Protein AF-A0A101GYU7-F1 (afdb_monomer)

InterPro domains:
  IPR027417 P-loop containing nucleoside triphosphate hydrolase [G3DSA:3.40.50.300] (3-296)
  IPR046844 Lon-like, helical domain [PF20437] (84-117)

Mean predicted aligned error: 9.86 Å

Organism: NCBI:txid1236046

Radius of gyration: 41.71 Å; Cα contacts (8 Å, |Δi|>4): 206; chains: 1; bounding box: 104×38×128 Å

Nearest PDB structures (foldseek):
  8k8x-assembly1_B  TM=7.768E-01  e=1.958E-05  Meiothermus taiwanensis
  8k91-assembly1_C  TM=6.387E-01  e=1.195E-04  Meiothermus taiwanensis
  2jaa-assembly1_A  TM=2.792E-01  e=3.768E+00  Shigella flexneri
  6rw8-assembly1_A  TM=2.232E-01  e=3.76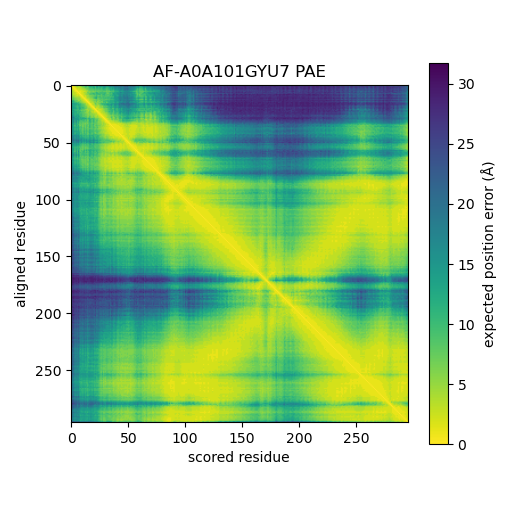8E+00  Xenorhabdus nematophila
  2v1y-assembly1_B  TM=2.342E-01  e=4.692E+00  Homo sapiens

Sequence (296 aa):
MRKVSWKDIDLKIALPRNVKSTECIGELEEFIGQERAIKALETGLHINAKGYNVFVSGTTNTGRRTFVSRYLKKKVEGTKTPGDWIYVYNFDDPRSPNSISLEAGTGKIFQKEMNEFVEIAINSIGESFQSEDYQQKVTSIQNEQSEKRSNMLKELVEKAKEKDYTVQINQTGVATIPLWNGKPLTQEVYEALPEDYQKQITKKGEEVRELVNSYLLKLSKMEKDYGEKYKELNRKVASFAVEGHIKEMKDRFSESKEVVDFIESMKEDLLDNLGIFFSHEIDSKAFFGKRYAVNL

Foldseek 3Di:
DDDQDVVNVPPPDDDDPQPPDCVSDDDDLDDPPCVVVLVLVVVQVPPPDPPRDDDDDDDPPPCRVVVVVSSVVVVCVVPADAWDKKWAADPVDRVDTDIFTGHHPVLVVLLVLLLVLLVQLLVLLLVLCVDPVLVVVLVVLVVVLVVVLVVLQVVLQVVLVVLQWGWDQDPVGIDIFGHDPNHGDDPVNLVVDDPVVVVSNVVSVVVSVVSVVVSVVVNVVSVVVSVVVNLVSSLVSSCVSNVVSLVVQCVVRVVGPVVNVVSVVLSVVCSVVSVQSVDPVHDSSVVSCVNSRMGD

Structure (mmCIF, N/CA/C/O backbone):
data_AF-A0A101GYU7-F1
#
_entry.id   AF-A0A101GYU7-F1
#
loop_
_atom_site.group_PDB
_atom_site.id
_atom_site.type_symbol
_atom_site.label_atom_id
_atom_site.label_alt_id
_atom_site.label_comp_id
_atom_site.label_asym_id
_atom_site.label_entity_id
_atom_site.label_seq_id
_atom_site.pdbx_PDB_ins_code
_atom_site.Cartn_x
_atom_site.Cartn_y
_atom_site.Cartn_z
_atom_site.occupancy
_atom_site.B_iso_or_equiv
_atom_site.auth_seq_id
_atom_site.auth_comp_id
_atom_site.auth_asym_id
_atom_site.auth_atom_id
_atom_site.pdbx_PDB_model_num
ATOM 1 N N . MET A 1 1 ? -74.471 23.501 52.050 1.00 66.12 1 MET A N 1
ATOM 2 C CA . MET A 1 1 ? -73.043 23.108 51.992 1.00 66.12 1 MET A CA 1
ATOM 3 C C . MET A 1 1 ? -72.674 22.392 53.282 1.00 66.12 1 MET A C 1
ATOM 5 O O . MET A 1 1 ? -72.955 22.926 54.349 1.00 66.12 1 MET A O 1
ATOM 9 N N . ARG A 1 2 ? -72.098 21.185 53.205 1.00 81.38 2 ARG A N 1
ATOM 10 C CA . ARG A 1 2 ? -71.604 20.452 54.383 1.00 81.38 2 ARG A CA 1
ATOM 11 C C . ARG A 1 2 ? -70.343 21.154 54.900 1.00 81.38 2 ARG A C 1
ATOM 13 O O . ARG A 1 2 ? -69.411 21.347 54.127 1.00 81.38 2 ARG A O 1
ATOM 20 N N . LYS A 1 3 ? -70.322 21.556 56.177 1.00 82.69 3 LYS A N 1
ATOM 21 C CA . LYS A 1 3 ? -69.099 22.054 56.827 1.00 82.69 3 LYS A CA 1
ATOM 22 C C . LYS A 1 3 ? -68.164 20.863 57.047 1.00 82.69 3 LYS A C 1
ATOM 24 O O . LYS A 1 3 ? -68.565 19.896 57.687 1.00 82.69 3 LYS A O 1
ATOM 29 N N . VAL A 1 4 ? -66.964 20.933 56.480 1.00 84.88 4 VAL A N 1
ATOM 30 C CA . VAL A 1 4 ? -65.902 19.931 56.635 1.00 84.88 4 VAL A CA 1
ATOM 31 C C . VAL A 1 4 ? -64.907 20.486 57.653 1.00 84.88 4 VAL A C 1
ATOM 33 O O . VAL A 1 4 ? -64.444 21.616 57.500 1.00 84.88 4 VAL A O 1
ATOM 36 N N . SER A 1 5 ? -64.640 19.745 58.727 1.00 87.38 5 SER A N 1
ATOM 37 C CA . SER A 1 5 ? -63.649 20.118 59.741 1.00 87.38 5 SER A CA 1
ATOM 38 C C . SER A 1 5 ? -62.251 19.663 59.319 1.00 87.38 5 SER A C 1
ATOM 40 O O . SER A 1 5 ? -62.111 18.746 58.516 1.00 87.38 5 SER A O 1
ATOM 42 N N . TRP A 1 6 ? -61.192 20.253 59.883 1.00 87.75 6 TRP A N 1
ATOM 43 C CA . TRP A 1 6 ? -59.813 19.828 59.589 1.00 87.75 6 TRP A CA 1
ATOM 44 C C . TRP A 1 6 ? -59.581 18.334 59.873 1.00 87.75 6 TRP A C 1
ATOM 46 O O . TRP A 1 6 ? -58.804 17.691 59.179 1.00 87.75 6 TRP A O 1
ATOM 56 N N . LYS A 1 7 ? -60.309 17.765 60.845 1.00 85.88 7 LYS A N 1
ATOM 57 C CA . LYS A 1 7 ? -60.260 16.337 61.187 1.00 85.88 7 LYS A CA 1
ATOM 58 C C . LYS A 1 7 ? -60.831 15.446 60.086 1.00 85.88 7 LYS A C 1
ATOM 60 O O . LYS A 1 7 ? -60.431 14.294 59.986 1.00 85.88 7 LYS A O 1
ATOM 65 N N . ASP A 1 8 ? -61.750 15.974 59.280 1.00 84.62 8 ASP A N 1
ATOM 66 C CA . ASP A 1 8 ? -62.358 15.263 58.153 1.00 84.62 8 ASP A CA 1
ATOM 67 C C . ASP A 1 8 ? -61.447 15.260 56.906 1.00 84.62 8 ASP A C 1
ATOM 69 O O . ASP A 1 8 ? -61.744 14.566 55.937 1.00 84.62 8 ASP A O 1
ATOM 73 N N . ILE A 1 9 ? -60.352 16.037 56.922 1.00 87.44 9 ILE A N 1
ATOM 74 C CA . ILE A 1 9 ? -59.354 16.152 55.837 1.00 87.44 9 ILE A CA 1
ATOM 75 C C . ILE A 1 9 ? -57.974 15.647 56.307 1.00 87.44 9 ILE A C 1
ATOM 77 O O . ILE A 1 9 ? -57.029 15.561 55.525 1.00 87.44 9 ILE A O 1
ATOM 81 N N . ASP A 1 10 ? -57.841 15.287 57.585 1.00 85.62 10 ASP A N 1
ATOM 82 C CA . ASP A 1 10 ? -56.614 14.716 58.126 1.00 85.62 10 ASP A CA 1
ATOM 83 C C . ASP A 1 10 ? -56.416 13.295 57.579 1.00 85.62 10 ASP A C 1
ATOM 85 O O . ASP A 1 10 ? -57.098 12.347 57.976 1.00 85.62 10 ASP A O 1
ATOM 89 N N . LEU A 1 11 ? -55.462 13.157 56.656 1.00 82.44 11 LEU A N 1
ATOM 90 C CA . LEU A 1 11 ? -55.086 11.888 56.032 1.00 82.44 11 LEU A CA 1
ATOM 91 C C . LEU A 1 11 ? -54.394 10.922 57.011 1.00 82.44 11 LEU A C 1
ATOM 93 O O . LEU A 1 11 ? -54.173 9.769 56.646 1.00 82.44 11 LEU A O 1
ATOM 97 N N . LYS A 1 12 ? -54.046 11.369 58.233 1.00 80.44 12 LYS A N 1
ATOM 98 C CA . LYS A 1 12 ? -53.420 10.573 59.308 1.00 80.44 12 LYS A CA 1
ATOM 99 C C . LYS A 1 12 ? -52.296 9.654 58.821 1.00 80.44 12 LYS A C 1
ATOM 101 O O . LYS A 1 12 ? -52.242 8.473 59.169 1.00 80.44 12 LYS A O 1
ATOM 106 N N . ILE A 1 13 ? -51.379 10.191 58.022 1.00 79.75 13 ILE A N 1
ATOM 107 C CA . ILE A 1 13 ? -50.226 9.430 57.536 1.00 79.75 13 ILE A CA 1
ATOM 108 C C . ILE A 1 13 ? -49.192 9.366 58.665 1.00 79.75 13 ILE A C 1
ATOM 110 O O . ILE A 1 13 ? -48.413 10.295 58.870 1.00 79.75 13 ILE A O 1
ATOM 114 N N . ALA A 1 14 ? -49.215 8.279 59.436 1.00 79.00 14 ALA A N 1
ATOM 115 C CA . ALA A 1 14 ? -48.223 8.022 60.472 1.00 79.00 14 ALA A CA 1
ATOM 116 C C . ALA A 1 14 ? -46.935 7.463 59.853 1.00 79.00 14 ALA A C 1
ATOM 118 O O . ALA A 1 14 ? -46.974 6.500 59.085 1.00 79.00 14 ALA A O 1
ATOM 119 N N . LEU A 1 15 ? -45.786 8.037 60.219 1.00 72.38 15 LEU A N 1
ATOM 120 C CA . LEU A 1 15 ? -44.492 7.461 59.863 1.00 72.38 15 LEU A CA 1
ATOM 121 C C . LEU A 1 15 ? -44.283 6.126 60.605 1.00 72.38 15 LEU A C 1
ATOM 123 O O . LEU A 1 15 ? -44.683 6.001 61.770 1.00 72.38 15 LEU A O 1
ATOM 127 N N . PRO A 1 16 ? -43.644 5.128 59.970 1.00 79.31 16 PRO A N 1
ATOM 128 C CA . PRO A 1 16 ? -43.252 3.897 60.645 1.00 79.31 16 PRO A CA 1
ATOM 129 C C . PRO A 1 16 ? -42.399 4.194 61.889 1.00 79.31 16 PRO A C 1
ATOM 131 O O . PRO A 1 16 ? -41.509 5.041 61.853 1.00 79.31 16 PRO A O 1
ATOM 134 N N . ARG A 1 17 ? -42.646 3.481 63.000 1.00 73.38 17 ARG A N 1
ATOM 135 C CA . ARG A 1 17 ? -42.030 3.753 64.323 1.00 73.38 17 ARG A CA 1
ATOM 136 C C . ARG A 1 17 ? -40.492 3.695 64.339 1.00 73.38 17 ARG A C 1
ATOM 138 O O . ARG A 1 17 ? -39.869 4.187 65.274 1.00 73.38 17 ARG A O 1
ATOM 145 N N . ASN A 1 18 ? -39.892 3.067 63.337 1.00 78.38 18 ASN A N 1
ATOM 146 C CA . ASN A 1 18 ? -38.459 2.852 63.158 1.00 78.38 18 ASN A CA 1
ATOM 147 C C . ASN A 1 18 ? -37.760 3.933 62.311 1.00 78.38 18 ASN A C 1
ATOM 149 O O . ASN A 1 18 ? -36.538 3.897 62.201 1.00 78.38 18 ASN A O 1
ATOM 153 N N . VAL A 1 19 ? -38.489 4.895 61.739 1.00 78.12 19 VAL A N 1
ATOM 154 C CA . VAL A 1 19 ? -37.910 5.967 60.914 1.00 78.12 19 VAL A CA 1
ATOM 155 C C . VAL A 1 19 ? -37.819 7.247 61.742 1.00 78.12 19 VAL A C 1
ATOM 157 O O . VAL A 1 19 ? -38.820 7.925 61.965 1.00 78.12 19 VAL A O 1
ATOM 160 N N . LYS A 1 20 ? -36.612 7.563 62.229 1.00 79.69 20 LYS A N 1
ATOM 161 C CA . LYS A 1 20 ? -36.339 8.780 63.019 1.00 79.69 20 LYS A CA 1
ATOM 162 C C . LYS A 1 20 ? -35.850 9.952 62.161 1.00 79.69 20 LYS A C 1
ATOM 164 O O . LYS A 1 20 ? -36.150 11.097 62.483 1.00 79.69 20 LYS A O 1
ATOM 169 N N . SER A 1 21 ? -35.117 9.670 61.084 1.00 81.31 21 SER A N 1
ATOM 170 C CA . SER A 1 21 ? -34.633 10.647 60.098 1.00 81.31 21 SER A CA 1
ATOM 171 C C . SER A 1 21 ? -34.506 9.993 58.714 1.00 81.31 21 SER A C 1
ATOM 173 O O . SER A 1 21 ? -34.594 8.769 58.584 1.00 81.31 21 SER A O 1
ATOM 175 N N . THR A 1 22 ? -34.286 10.801 57.671 1.00 80.69 22 THR A N 1
ATOM 176 C CA . THR A 1 22 ? -34.026 10.317 56.301 1.00 80.69 22 THR A CA 1
ATOM 177 C C . THR A 1 22 ? -32.722 9.527 56.181 1.00 80.69 22 THR A C 1
ATOM 179 O O . THR A 1 22 ? -32.569 8.770 55.234 1.00 80.69 22 THR A O 1
ATOM 182 N N . GLU A 1 23 ? -31.812 9.643 57.151 1.00 82.62 23 GLU A N 1
ATOM 183 C CA . GLU A 1 23 ? -30.564 8.867 57.218 1.00 82.62 23 GLU A CA 1
ATOM 184 C C . GLU A 1 23 ? -30.820 7.382 57.514 1.00 82.62 23 GLU A C 1
ATOM 186 O O . GLU A 1 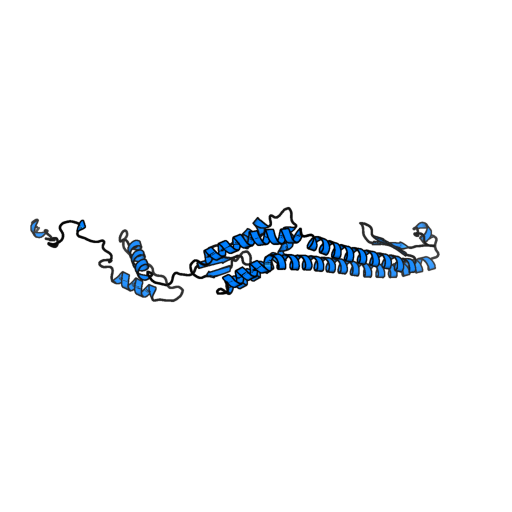23 ? -29.985 6.531 57.227 1.00 82.62 23 GLU A O 1
ATOM 191 N N . CYS A 1 24 ? -31.989 7.049 58.075 1.00 81.81 24 CYS A N 1
ATOM 192 C CA . CYS A 1 24 ? -32.399 5.668 58.329 1.00 81.81 24 CYS A CA 1
ATOM 193 C C . CYS A 1 24 ? -32.892 4.942 57.063 1.00 81.81 24 CYS A C 1
ATOM 195 O O . CYS A 1 24 ? -33.322 3.792 57.156 1.00 81.81 24 CYS A O 1
ATOM 197 N N . ILE A 1 25 ? -32.902 5.613 55.906 1.00 81.06 25 ILE A N 1
ATOM 198 C CA . ILE A 1 25 ? -33.479 5.115 54.657 1.00 81.06 25 ILE A CA 1
ATOM 199 C C . ILE A 1 25 ? -32.360 5.024 53.616 1.00 81.06 25 ILE A C 1
ATOM 201 O O . ILE A 1 25 ? -31.719 6.021 53.296 1.00 81.06 25 ILE A O 1
ATOM 205 N N . GLY A 1 26 ? -32.121 3.819 53.094 1.00 78.75 26 GLY A N 1
ATOM 206 C CA . GLY A 1 26 ? -31.188 3.608 51.987 1.00 78.75 26 GLY A CA 1
ATOM 207 C C . GLY A 1 26 ? -31.712 4.183 50.671 1.00 78.75 26 GLY A C 1
ATOM 208 O O . GLY A 1 26 ? -32.902 4.481 50.534 1.00 78.75 26 GLY A O 1
ATOM 209 N N . GLU A 1 27 ? -30.831 4.317 49.679 1.00 78.94 27 GLU A N 1
ATOM 210 C CA . GLU A 1 27 ? -31.265 4.695 48.337 1.00 78.94 27 GLU A CA 1
ATOM 211 C C . GLU A 1 27 ? -32.282 3.688 47.796 1.00 78.94 27 GLU A C 1
ATOM 213 O O . GLU A 1 27 ? -32.096 2.472 47.854 1.00 78.94 27 GLU A O 1
ATOM 218 N N . LEU A 1 28 ? -33.374 4.212 47.243 1.00 77.44 28 LEU A N 1
ATOM 219 C CA . LEU A 1 28 ? -34.365 3.384 46.585 1.00 77.44 28 LEU A CA 1
ATOM 220 C C . LEU A 1 28 ? -33.769 2.840 45.279 1.00 77.44 28 LEU A C 1
ATOM 222 O O . LEU A 1 28 ? -33.517 3.588 44.329 1.00 77.44 28 LEU A O 1
ATOM 226 N N . GLU A 1 29 ? -33.541 1.529 45.235 1.00 70.56 29 GLU A N 1
ATOM 227 C CA . GLU A 1 29 ? -33.029 0.864 44.035 1.00 70.56 29 GLU A CA 1
ATOM 228 C C . GLU A 1 29 ? -34.113 0.452 43.041 1.00 70.56 29 GLU A C 1
ATOM 230 O O . GLU A 1 29 ? -33.841 0.295 41.848 1.00 70.56 29 GLU A O 1
ATOM 235 N N . GLU A 1 30 ? -35.340 0.295 43.527 1.00 71.31 30 GLU A N 1
ATOM 236 C CA . GLU A 1 30 ? -36.461 -0.217 42.755 1.00 71.31 30 GLU A CA 1
ATOM 237 C C . GLU A 1 30 ? -37.418 0.888 42.323 1.00 71.31 30 GLU A C 1
ATOM 239 O O . GLU A 1 30 ? -37.647 1.884 43.009 1.00 71.31 30 GLU A O 1
ATOM 244 N N . PHE A 1 31 ? -38.027 0.695 41.160 1.00 76.94 31 PHE A N 1
ATOM 245 C CA . PHE A 1 31 ? -38.991 1.642 40.629 1.00 76.94 31 PHE A CA 1
ATOM 246 C C . PHE A 1 31 ? -40.397 1.283 41.084 1.00 76.94 31 PHE A C 1
ATOM 248 O O . PHE A 1 31 ? -41.001 0.323 40.607 1.00 76.94 31 PHE A O 1
ATOM 255 N N . ILE A 1 32 ? -40.929 2.091 41.997 1.00 80.06 32 ILE A N 1
ATOM 256 C CA . ILE A 1 32 ? -42.255 1.879 42.574 1.00 80.06 32 ILE A CA 1
ATOM 257 C C . ILE A 1 32 ? -43.334 2.147 41.514 1.00 80.06 32 ILE A C 1
ATOM 259 O O . ILE A 1 32 ? -43.339 3.190 40.858 1.00 80.06 32 ILE A O 1
ATOM 263 N N . GLY A 1 33 ? -44.270 1.206 41.358 1.00 82.38 33 GLY A N 1
ATOM 264 C CA . GLY A 1 33 ? -45.476 1.381 40.540 1.00 82.38 33 GLY A CA 1
ATOM 265 C C . GLY A 1 33 ? -45.271 1.307 39.022 1.00 82.38 33 GLY A C 1
ATOM 266 O O . GLY A 1 33 ? -46.170 1.689 38.277 1.00 82.38 33 GLY A O 1
ATOM 267 N N . GLN A 1 34 ? -44.117 0.823 38.544 1.00 85.94 34 GLN A N 1
ATOM 268 C CA . GLN A 1 34 ? -43.777 0.765 37.111 1.00 85.94 34 GLN A CA 1
ATOM 269 C C . GLN A 1 34 ? -43.772 -0.656 36.516 1.00 85.94 34 GLN A C 1
ATOM 271 O O . GLN A 1 34 ? -43.159 -0.898 35.477 1.00 85.94 34 GLN A O 1
ATOM 276 N N . GLU A 1 35 ? -44.490 -1.608 37.118 1.00 87.31 35 GLU A N 1
ATOM 277 C CA . GLU A 1 35 ? -44.500 -3.025 36.707 1.00 87.31 35 GLU A CA 1
ATOM 278 C C . GLU A 1 35 ? -44.826 -3.240 35.221 1.00 87.31 35 GLU A C 1
ATOM 280 O O . GLU A 1 35 ? -44.180 -4.039 34.542 1.00 87.31 35 GLU A O 1
ATOM 285 N N . ARG A 1 36 ? -45.808 -2.499 34.683 1.00 89.69 36 ARG A N 1
ATOM 286 C CA . ARG A 1 36 ? -46.173 -2.573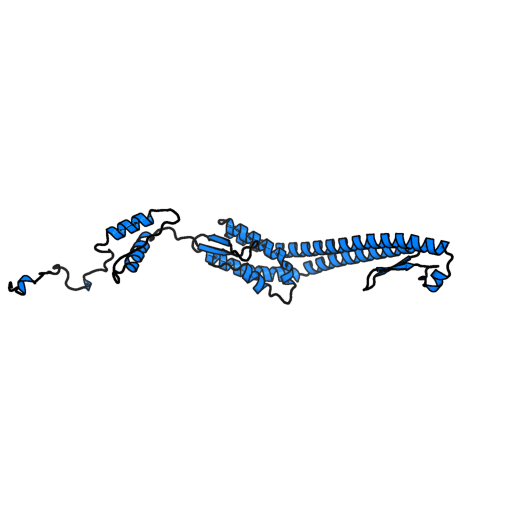 33.258 1.00 89.69 36 ARG A CA 1
ATOM 287 C C . ARG A 1 36 ? -45.013 -2.153 32.355 1.00 89.69 36 ARG A C 1
ATOM 289 O O . ARG A 1 36 ? -44.796 -2.778 31.320 1.00 89.69 36 ARG A O 1
ATOM 296 N N . ALA A 1 37 ? -44.290 -1.100 32.732 1.00 88.81 37 ALA A N 1
ATOM 297 C CA . ALA A 1 37 ? -43.155 -0.602 31.964 1.00 88.81 37 ALA A CA 1
ATOM 298 C C . ALA A 1 37 ? -41.975 -1.584 32.014 1.00 88.81 37 ALA A C 1
ATOM 300 O O . ALA A 1 37 ? -41.351 -1.824 30.983 1.00 88.81 37 ALA A O 1
ATOM 301 N N . ILE A 1 38 ? -41.723 -2.204 33.174 1.00 88.94 38 ILE A N 1
ATOM 302 C CA . ILE A 1 38 ? -40.697 -3.248 33.330 1.00 88.94 38 ILE A CA 1
ATOM 303 C C . ILE A 1 38 ? -41.011 -4.448 32.428 1.00 88.94 38 ILE A C 1
ATOM 305 O O . ILE A 1 38 ? -40.170 -4.831 31.621 1.00 88.94 38 ILE A O 1
ATOM 309 N N . LYS A 1 39 ? -42.239 -4.986 32.475 1.00 89.81 39 LYS A N 1
ATOM 310 C CA . LYS A 1 39 ? -42.647 -6.119 31.619 1.00 89.81 39 LYS A CA 1
ATOM 311 C C . LYS A 1 39 ? -42.530 -5.802 30.126 1.00 89.81 39 LYS A C 1
ATOM 313 O O . LYS A 1 39 ? -42.123 -6.657 29.340 1.00 89.81 39 LYS A O 1
ATOM 318 N N . ALA A 1 40 ? -42.880 -4.579 29.723 1.00 90.62 40 ALA A N 1
ATOM 319 C CA . ALA A 1 40 ? -42.743 -4.140 28.337 1.00 90.62 40 ALA A CA 1
ATOM 320 C C . ALA A 1 40 ? -41.270 -4.058 27.898 1.00 90.62 40 ALA A C 1
ATOM 322 O O . ALA A 1 40 ? -40.941 -4.516 26.805 1.00 90.62 40 ALA A O 1
ATOM 323 N N . LEU A 1 41 ? -40.385 -3.533 28.757 1.00 90.50 41 LEU A N 1
ATOM 324 C CA . LEU A 1 41 ? -38.938 -3.528 28.519 1.00 90.50 41 LEU A CA 1
ATOM 325 C C . LEU A 1 41 ? -38.383 -4.949 28.418 1.00 90.50 41 LEU A C 1
ATOM 327 O O . LEU A 1 41 ? -37.652 -5.240 27.480 1.00 90.50 41 LEU A O 1
ATOM 331 N N . GLU A 1 42 ? -38.759 -5.842 29.333 1.00 90.00 42 GLU A N 1
ATOM 332 C CA . GLU A 1 42 ? -38.339 -7.246 29.297 1.00 90.00 42 GLU A CA 1
ATOM 333 C C . GLU A 1 42 ? -38.757 -7.918 28.002 1.00 90.00 42 GLU A C 1
ATOM 335 O O . GLU A 1 42 ? -37.924 -8.526 27.338 1.00 90.00 42 GLU A O 1
ATOM 340 N N . THR A 1 43 ? -40.021 -7.768 27.613 1.00 90.19 43 THR A N 1
ATOM 341 C CA . THR A 1 43 ? -40.533 -8.340 26.364 1.00 90.19 43 THR A CA 1
ATOM 342 C C . THR A 1 43 ? -39.744 -7.807 25.172 1.00 90.19 43 THR A C 1
ATOM 344 O O . THR A 1 43 ? -39.294 -8.588 24.342 1.00 90.19 43 THR A O 1
ATOM 347 N N . GLY A 1 44 ? -39.517 -6.490 25.116 1.00 90.25 44 GLY A N 1
ATOM 348 C CA . GLY A 1 44 ? -38.745 -5.858 24.049 1.00 90.25 44 GLY A CA 1
ATOM 349 C C . GLY A 1 44 ? -37.299 -6.354 23.969 1.00 90.25 44 GLY A C 1
ATOM 350 O O . GLY A 1 44 ? -36.812 -6.614 22.876 1.00 90.25 44 GLY A O 1
ATOM 351 N N . LEU A 1 45 ? -36.634 -6.544 25.112 1.00 87.31 45 LEU A N 1
ATOM 352 C CA . LEU A 1 45 ? -35.249 -7.025 25.185 1.00 87.31 45 LEU A CA 1
ATOM 353 C C . LEU A 1 45 ? -35.096 -8.517 24.846 1.00 87.31 45 LEU A C 1
ATOM 355 O O . LEU A 1 45 ? -34.006 -8.932 24.465 1.00 87.31 45 LEU A O 1
ATOM 359 N N . HIS A 1 46 ? -36.154 -9.324 24.974 1.00 88.75 46 HIS A N 1
ATOM 360 C CA . HIS A 1 46 ? -36.131 -10.736 24.567 1.00 88.75 46 HIS A CA 1
ATOM 361 C C . HIS A 1 46 ? -36.314 -10.930 23.055 1.00 88.75 46 HIS A C 1
ATOM 363 O O . HIS A 1 46 ? -36.012 -12.007 22.538 1.00 88.75 46 HIS A O 1
ATOM 369 N N . ILE A 1 47 ? -36.806 -9.920 22.331 1.00 90.94 47 ILE A N 1
ATOM 370 C CA . ILE A 1 47 ? -36.990 -10.011 20.881 1.00 90.94 47 ILE A CA 1
ATOM 371 C C . ILE A 1 47 ? -35.629 -9.844 20.198 1.00 90.94 47 ILE A C 1
ATOM 373 O O . ILE A 1 47 ? -35.168 -8.733 19.949 1.00 90.94 47 ILE A O 1
ATOM 377 N N . ASN A 1 48 ? -34.991 -10.964 19.857 1.00 83.38 48 ASN A N 1
ATOM 378 C CA . ASN A 1 48 ? -33.740 -10.978 19.101 1.00 83.38 48 ASN A CA 1
ATOM 379 C C . ASN A 1 48 ? -34.008 -10.970 17.583 1.00 83.38 48 ASN A C 1
ATOM 381 O O . ASN A 1 48 ? -33.757 -11.955 16.888 1.00 83.38 48 ASN A O 1
ATOM 385 N N . ALA A 1 49 ? -34.587 -9.879 17.073 1.00 86.38 49 ALA A N 1
ATOM 386 C CA . ALA A 1 49 ? -34.891 -9.711 15.652 1.00 86.38 49 ALA A CA 1
ATOM 387 C C . ALA A 1 49 ? -34.577 -8.288 15.169 1.00 86.38 49 ALA A C 1
ATOM 389 O O . ALA A 1 49 ? -34.839 -7.299 15.856 1.00 86.38 49 ALA A O 1
ATOM 390 N N . LYS A 1 50 ? -34.024 -8.175 13.954 1.00 86.94 50 LYS A N 1
ATOM 391 C CA . LYS A 1 50 ? -33.730 -6.876 13.332 1.00 86.94 50 LYS A CA 1
ATOM 392 C C . LYS A 1 50 ? -35.021 -6.082 13.100 1.00 86.94 50 LYS A C 1
ATOM 394 O O . LYS A 1 50 ? -36.046 -6.649 12.736 1.00 86.94 50 LYS A O 1
ATOM 399 N N . GLY A 1 51 ? -34.947 -4.763 13.278 1.00 85.88 51 GLY A N 1
ATOM 400 C CA . GLY A 1 51 ? -36.066 -3.840 13.051 1.00 85.88 51 GLY A CA 1
ATOM 401 C C . GLY A 1 51 ? -36.983 -3.620 14.259 1.00 85.88 51 GLY A C 1
ATOM 402 O O . GLY A 1 51 ? -37.855 -2.754 14.202 1.00 85.88 51 GLY A O 1
ATOM 403 N N . TYR A 1 52 ? -36.767 -4.336 15.365 1.00 87.62 52 TYR A N 1
ATOM 404 C CA . TYR A 1 52 ? -37.510 -4.130 16.605 1.00 87.62 52 TYR A CA 1
ATOM 405 C C . TYR A 1 52 ? -36.823 -3.081 17.476 1.00 87.62 52 TYR A C 1
ATOM 407 O O . TYR A 1 52 ? -35.650 -3.202 17.815 1.00 87.62 52 TYR A O 1
ATOM 415 N N . ASN A 1 53 ? -37.575 -2.049 17.850 1.00 89.69 53 ASN A N 1
ATOM 416 C CA . ASN A 1 53 ? -37.117 -0.964 18.709 1.00 89.69 53 ASN A CA 1
ATOM 417 C C . ASN A 1 53 ? -38.129 -0.750 19.840 1.00 89.69 53 ASN A C 1
ATOM 419 O O . ASN A 1 53 ? -39.334 -0.908 19.635 1.00 89.69 53 ASN A O 1
ATOM 423 N N . VAL A 1 54 ? -37.658 -0.350 21.024 1.00 89.44 54 VAL A N 1
ATOM 424 C CA . VAL A 1 54 ? -38.529 -0.005 22.158 1.00 89.44 54 VAL A CA 1
ATOM 425 C C . VAL A 1 54 ? -38.670 1.512 22.253 1.00 89.44 54 VAL A C 1
ATOM 427 O O . VAL A 1 54 ? -37.680 2.230 22.363 1.00 89.44 54 VAL A O 1
ATOM 430 N N . PHE A 1 55 ? -39.910 2.002 22.260 1.00 91.62 55 PHE A N 1
ATOM 431 C CA . PHE A 1 55 ? -40.227 3.410 22.494 1.00 91.62 55 PHE A CA 1
ATOM 432 C C . PHE A 1 55 ? -40.867 3.596 23.873 1.00 91.62 55 PHE A C 1
ATOM 434 O O . PHE A 1 55 ? -41.815 2.894 24.225 1.00 91.62 55 PHE A O 1
ATOM 441 N N . VAL A 1 56 ? -40.367 4.560 24.653 1.00 90.75 56 VAL A N 1
ATOM 442 C CA . VAL A 1 56 ? -40.819 4.807 26.031 1.00 90.75 56 VAL A CA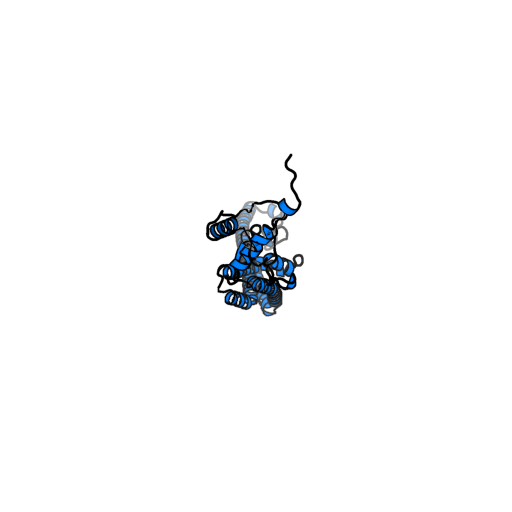 1
ATOM 443 C C . VAL A 1 56 ? -41.570 6.133 26.122 1.00 90.75 56 VAL A C 1
ATOM 445 O O . VAL A 1 56 ? -40.999 7.213 25.964 1.00 90.75 56 VAL A O 1
ATOM 448 N N . SER A 1 57 ? -42.862 6.058 26.435 1.00 91.12 57 SER A N 1
ATOM 449 C CA . SER A 1 57 ? -43.760 7.206 26.582 1.00 91.12 57 SER A CA 1
ATOM 450 C C . SER A 1 57 ? -44.210 7.401 28.035 1.00 91.12 57 SER A C 1
ATOM 452 O O . SER A 1 57 ? -44.047 6.527 28.881 1.00 91.12 57 SER A O 1
ATOM 454 N N . GLY A 1 58 ? -44.708 8.595 28.355 1.00 88.62 58 GLY A N 1
ATOM 455 C CA . GLY A 1 58 ? -45.162 8.963 29.697 1.00 88.62 58 GLY A CA 1
ATOM 456 C C . GLY A 1 58 ? -45.128 10.472 29.917 1.00 88.62 58 GLY A C 1
ATOM 457 O O . GLY A 1 58 ? -44.675 11.229 29.056 1.00 88.62 58 GLY A O 1
ATOM 458 N N . THR A 1 59 ? -45.612 10.916 31.072 1.00 89.50 59 THR A N 1
ATOM 459 C CA . THR A 1 59 ? -45.644 12.338 31.423 1.00 89.50 59 THR A CA 1
ATOM 460 C C . THR A 1 59 ? -44.234 12.905 31.605 1.00 89.50 59 THR A C 1
ATOM 462 O O . THR A 1 59 ? -43.264 12.193 31.892 1.00 89.50 59 THR A O 1
ATOM 465 N N . THR A 1 60 ? -44.093 14.210 31.389 1.00 89.19 60 THR A N 1
ATOM 466 C CA . THR A 1 60 ? -42.828 14.931 31.581 1.00 89.19 60 THR A CA 1
ATOM 467 C C . THR A 1 60 ? -42.371 14.838 33.044 1.00 89.19 60 THR A C 1
ATOM 469 O O . THR A 1 60 ? -43.197 14.731 33.944 1.00 89.19 60 THR A O 1
ATOM 472 N N . ASN A 1 61 ? -41.055 14.853 33.285 1.00 86.19 61 ASN A N 1
ATOM 473 C CA . ASN A 1 61 ? -40.435 14.810 34.623 1.00 86.19 61 ASN A CA 1
ATOM 474 C C . ASN A 1 61 ? -40.690 13.546 35.467 1.00 86.19 61 ASN A C 1
ATOM 476 O O . ASN A 1 61 ? -40.443 13.541 36.665 1.00 86.19 61 ASN A O 1
ATOM 480 N N . THR A 1 62 ? -41.084 12.434 34.847 1.00 85.31 62 THR A N 1
ATOM 481 C CA . THR A 1 62 ? -41.238 11.124 35.518 1.00 85.31 62 THR A CA 1
ATOM 482 C C . THR A 1 62 ? -39.952 10.302 35.619 1.00 85.31 62 THR A C 1
ATOM 484 O O . THR A 1 62 ? -39.983 9.152 36.044 1.00 85.31 62 THR A O 1
ATOM 487 N N . GLY A 1 63 ? -38.811 10.840 35.181 1.00 86.19 63 GLY A N 1
ATOM 488 C CA . GLY A 1 63 ? -37.537 10.116 35.238 1.00 86.19 63 GLY A CA 1
ATOM 489 C C . GLY A 1 63 ? -37.419 8.937 34.262 1.00 86.19 63 GLY A C 1
ATOM 490 O O . GLY A 1 63 ? -36.569 8.080 34.470 1.00 86.19 63 GLY A O 1
ATOM 491 N N . ARG A 1 64 ? -38.215 8.886 33.178 1.00 89.81 64 ARG A N 1
ATOM 492 C CA . ARG A 1 64 ? -38.211 7.797 32.168 1.00 89.81 64 ARG A CA 1
ATOM 493 C C . ARG A 1 64 ? -36.818 7.388 31.685 1.00 89.81 64 ARG A C 1
ATOM 495 O O . ARG A 1 64 ? -36.524 6.202 31.605 1.00 89.81 64 ARG A O 1
ATOM 502 N N . ARG A 1 65 ? -35.950 8.357 31.376 1.00 90.06 65 ARG A N 1
ATOM 503 C CA . ARG A 1 65 ? -34.568 8.077 30.951 1.00 90.06 65 ARG A CA 1
ATOM 504 C C . ARG A 1 65 ? -33.784 7.384 32.065 1.00 90.06 65 ARG A C 1
ATOM 506 O O . ARG A 1 65 ? -33.176 6.352 31.820 1.00 90.06 65 ARG A O 1
ATOM 513 N N . THR A 1 66 ? -33.847 7.916 33.284 1.00 89.25 66 THR A N 1
ATOM 514 C CA . THR A 1 66 ? -33.195 7.336 34.467 1.00 89.25 66 THR A CA 1
ATOM 515 C C . THR A 1 66 ? -33.701 5.923 34.751 1.00 89.25 66 THR A C 1
ATOM 517 O O . THR A 1 66 ? -32.895 5.038 35.025 1.00 89.25 66 THR A O 1
ATOM 520 N N . PHE A 1 67 ? -35.015 5.707 34.618 1.00 88.31 67 PHE A N 1
ATOM 521 C CA . PHE A 1 67 ? -35.666 4.403 34.730 1.00 88.31 67 PHE A CA 1
ATOM 522 C C . PHE A 1 67 ? -35.055 3.375 33.779 1.00 88.31 67 PHE A C 1
ATOM 524 O O . PHE A 1 67 ? -34.490 2.373 34.218 1.00 88.31 67 PHE A O 1
ATOM 531 N N . VAL A 1 68 ? -35.104 3.669 32.478 1.00 90.69 68 VAL A N 1
ATOM 532 C CA . VAL A 1 68 ? -34.598 2.771 31.436 1.00 90.69 68 VAL A CA 1
ATOM 533 C C . VAL A 1 68 ? -33.095 2.547 31.593 1.00 90.69 68 VAL A C 1
ATOM 535 O O . VAL A 1 68 ? -32.646 1.407 31.559 1.00 90.69 68 VAL A O 1
ATOM 538 N N . SER A 1 69 ? -32.305 3.602 31.819 1.00 90.75 69 SER A N 1
ATOM 539 C CA . SER A 1 69 ? -30.849 3.484 31.948 1.00 90.75 69 SER A CA 1
ATOM 540 C C . SER A 1 69 ? -30.419 2.650 33.159 1.00 90.75 69 SER A C 1
ATOM 542 O O . SER A 1 69 ? -29.533 1.812 33.007 1.00 90.75 69 SER A O 1
ATOM 544 N N . ARG A 1 70 ? -31.035 2.824 34.342 1.00 88.69 70 ARG A N 1
ATOM 545 C CA . ARG A 1 70 ? -30.730 1.978 35.517 1.00 88.69 70 ARG A CA 1
ATOM 546 C C . ARG A 1 70 ? -31.137 0.530 35.278 1.00 88.69 70 ARG A C 1
ATOM 548 O O . ARG A 1 70 ? -30.353 -0.363 35.586 1.00 88.69 70 ARG A O 1
ATOM 555 N N . TYR A 1 71 ? -32.327 0.306 34.714 1.00 88.44 71 TYR A N 1
ATOM 556 C CA . TYR A 1 71 ? -32.807 -1.041 34.417 1.00 88.44 71 TYR A CA 1
ATOM 557 C C . TYR A 1 71 ? -31.863 -1.770 33.450 1.00 88.44 71 TYR A C 1
ATOM 559 O O . TYR A 1 71 ? -31.408 -2.873 33.746 1.00 88.44 71 TYR A O 1
ATOM 567 N N . LEU A 1 72 ? -31.502 -1.126 32.333 1.00 90.31 72 LEU A N 1
ATOM 568 C CA . LEU A 1 72 ? -30.575 -1.692 31.352 1.00 90.31 72 LEU A CA 1
ATOM 569 C C . LEU A 1 72 ? -29.196 -1.949 31.958 1.00 90.31 72 LEU A C 1
ATOM 571 O O . LEU A 1 72 ? -28.663 -3.032 31.755 1.00 90.31 72 LEU A O 1
ATOM 575 N N . LYS A 1 73 ? -28.651 -1.012 32.747 1.00 90.19 73 LYS A N 1
ATOM 576 C CA . LYS A 1 73 ? -27.342 -1.173 33.400 1.00 90.19 73 LYS A CA 1
ATOM 577 C C . LYS A 1 73 ? -27.301 -2.413 34.296 1.00 90.19 73 LYS A C 1
ATOM 579 O O . LYS A 1 73 ? -26.375 -3.201 34.169 1.00 90.19 73 LYS A O 1
ATOM 584 N N . LYS A 1 74 ? -28.329 -2.617 35.128 1.00 87.88 74 LYS A N 1
ATOM 585 C CA . LYS A 1 74 ? -28.460 -3.809 35.983 1.00 87.88 74 LYS A CA 1
ATOM 586 C C . LYS A 1 74 ? -28.632 -5.093 35.164 1.00 87.88 74 LYS A C 1
ATOM 588 O O . LYS A 1 74 ? -28.168 -6.149 35.569 1.00 87.88 74 LYS A O 1
ATOM 593 N N . LYS A 1 75 ? -29.304 -5.017 34.009 1.00 87.19 75 LYS A N 1
ATOM 594 C CA . LYS A 1 75 ? -29.556 -6.180 33.143 1.00 87.19 75 LYS A CA 1
ATOM 595 C C . LYS A 1 75 ? -28.317 -6.639 32.371 1.00 87.19 75 LYS A C 1
ATOM 597 O O . LYS A 1 75 ? -28.184 -7.834 32.130 1.00 87.19 75 LYS A O 1
ATOM 602 N N . VAL A 1 76 ? -27.452 -5.709 31.963 1.00 89.38 76 VAL A N 1
ATOM 603 C CA . VAL A 1 76 ? -26.213 -6.019 31.224 1.00 89.38 76 VAL A CA 1
ATOM 604 C C . VAL A 1 76 ? -25.020 -6.279 32.144 1.00 89.38 76 VAL A C 1
ATOM 606 O O . VAL A 1 76 ? -23.968 -6.713 31.677 1.00 89.38 76 VAL A O 1
ATOM 609 N N . GLU A 1 77 ? -25.162 -6.030 33.444 1.00 89.44 77 GLU A N 1
ATOM 610 C CA . GLU A 1 77 ? -24.139 -6.338 34.438 1.00 89.44 77 GLU A CA 1
ATOM 611 C C . GLU A 1 77 ? -23.832 -7.846 34.424 1.00 89.44 77 GLU A C 1
ATOM 613 O O . GLU A 1 77 ? -24.726 -8.679 34.547 1.00 89.44 77 GLU A O 1
ATOM 618 N N . GLY A 1 78 ? -22.567 -8.205 34.189 1.00 85.50 78 GLY A N 1
ATOM 619 C CA . GLY A 1 78 ? -22.136 -9.601 34.044 1.00 85.50 78 GLY A CA 1
ATOM 620 C C . GLY A 1 78 ? -22.366 -10.233 32.663 1.00 85.50 78 GLY A C 1
ATOM 621 O O . GLY A 1 78 ? -22.051 -11.408 32.483 1.00 85.50 78 GLY A O 1
ATOM 622 N N . THR A 1 79 ? -22.881 -9.492 31.675 1.00 88.94 79 THR A N 1
ATOM 623 C CA . THR A 1 79 ? -22.945 -9.966 30.278 1.00 88.94 79 THR A CA 1
ATOM 624 C C . THR A 1 79 ? -21.604 -9.785 29.556 1.00 88.94 79 THR A C 1
ATOM 626 O O . THR A 1 79 ? -20.770 -8.982 29.978 1.00 88.94 79 THR A O 1
ATOM 629 N N . LYS A 1 80 ? -21.370 -10.545 28.470 1.00 90.19 80 LYS A N 1
ATOM 630 C CA . LYS A 1 80 ? -20.140 -10.428 27.665 1.00 90.19 80 LYS A CA 1
ATOM 631 C C . LYS A 1 80 ? -20.022 -9.001 27.124 1.00 90.19 80 LYS A C 1
ATOM 633 O O . LYS A 1 80 ? -20.953 -8.508 26.487 1.00 90.19 80 LYS A O 1
ATOM 638 N N . THR A 1 81 ? -18.871 -8.369 27.348 1.00 91.62 81 THR A N 1
ATOM 639 C CA . THR A 1 81 ? -18.558 -7.055 26.780 1.00 91.62 81 THR A CA 1
ATOM 640 C C . THR A 1 81 ? -18.716 -7.109 25.257 1.00 91.62 81 THR A C 1
ATOM 642 O O . THR A 1 81 ? -18.183 -8.036 24.637 1.00 91.62 81 THR A O 1
ATOM 645 N N . PRO A 1 82 ? -19.459 -6.168 24.646 1.00 91.31 82 PRO A N 1
ATOM 646 C CA . PRO A 1 82 ? -19.586 -6.121 23.198 1.00 91.31 82 PRO A CA 1
ATOM 647 C C . PRO A 1 82 ? -18.212 -5.939 22.553 1.00 91.31 82 PRO A C 1
ATOM 649 O O . PRO A 1 82 ? -17.333 -5.296 23.126 1.00 91.31 82 PRO A O 1
ATOM 652 N N . GLY A 1 83 ? -18.046 -6.535 21.376 1.00 94.00 83 GLY A N 1
ATOM 653 C CA . GLY A 1 83 ? -16.826 -6.399 20.592 1.00 94.00 83 GLY A CA 1
ATOM 654 C C . GLY A 1 83 ? -16.590 -4.967 20.116 1.00 94.00 83 GLY A C 1
ATOM 655 O O . GLY A 1 83 ? -17.520 -4.155 20.050 1.00 94.00 83 GLY A O 1
ATOM 656 N N . ASP A 1 84 ? -15.345 -4.693 19.753 1.00 95.94 84 ASP A N 1
ATOM 657 C CA . ASP A 1 84 ? -14.953 -3.448 19.111 1.00 95.94 84 ASP A CA 1
ATOM 658 C C . ASP A 1 84 ? -15.385 -3.480 17.635 1.00 95.94 84 ASP A C 1
ATOM 660 O O . ASP A 1 84 ? -15.380 -4.529 16.985 1.00 95.94 84 ASP A O 1
ATOM 664 N N . TRP A 1 85 ? -15.755 -2.325 17.091 1.00 96.75 85 TRP A N 1
ATOM 665 C CA . TRP A 1 85 ? -15.997 -2.151 15.661 1.00 96.75 85 TRP A CA 1
ATOM 666 C C . TRP A 1 85 ? -15.010 -1.129 15.140 1.00 96.75 85 TRP A C 1
ATOM 668 O O . TRP A 1 85 ? -14.979 -0.011 15.640 1.00 96.75 85 TRP A O 1
ATOM 678 N N . ILE A 1 86 ? -14.223 -1.516 14.144 1.00 97.12 86 ILE A N 1
ATOM 679 C CA . ILE A 1 86 ? -13.288 -0.609 13.488 1.00 97.12 86 ILE A CA 1
ATOM 680 C C . ILE A 1 86 ? -13.703 -0.368 12.046 1.00 97.12 86 ILE A C 1
ATOM 682 O O . ILE A 1 86 ? -14.223 -1.265 11.383 1.00 97.12 86 ILE A O 1
ATOM 686 N N . TYR A 1 87 ? -13.421 0.831 11.553 1.00 97.69 87 TYR A N 1
ATOM 687 C CA . TYR A 1 87 ? -13.425 1.143 10.136 1.00 97.69 87 TYR A CA 1
ATOM 688 C C . TYR A 1 87 ? -11.994 1.206 9.621 1.00 97.69 87 TYR A C 1
ATOM 690 O O . TYR A 1 87 ? -11.153 1.931 10.160 1.00 97.69 87 TYR A O 1
ATOM 698 N N . VAL A 1 88 ? -11.750 0.454 8.557 1.00 97.75 88 VAL A N 1
ATOM 699 C CA . VAL A 1 88 ? -10.481 0.399 7.841 1.00 97.75 88 VAL A CA 1
ATOM 700 C C . VAL A 1 88 ? -10.679 0.847 6.400 1.00 97.75 88 VAL A C 1
ATOM 702 O O . VAL A 1 88 ? -11.789 0.831 5.856 1.00 97.75 88 VAL A O 1
ATOM 705 N N . TYR A 1 89 ? -9.593 1.281 5.775 1.00 97.44 89 TYR A N 1
ATOM 706 C CA . TYR A 1 89 ? -9.626 1.696 4.384 1.00 97.44 89 TYR A CA 1
ATOM 707 C C . TYR A 1 89 ? -9.994 0.532 3.465 1.00 97.44 89 TYR A C 1
ATOM 709 O O . TYR A 1 89 ? -9.581 -0.610 3.668 1.00 97.44 89 TYR A O 1
ATOM 717 N N . ASN A 1 90 ? -10.782 0.842 2.445 1.00 96.75 90 ASN A N 1
ATOM 718 C CA . ASN A 1 90 ? -11.146 -0.102 1.407 1.00 96.75 90 ASN A CA 1
ATOM 719 C C . ASN A 1 90 ? -10.277 0.169 0.175 1.00 96.75 90 ASN A C 1
ATOM 721 O O . ASN A 1 90 ? -10.358 1.239 -0.430 1.00 96.75 90 ASN A O 1
ATOM 725 N N . PHE A 1 91 ? -9.418 -0.797 -0.151 1.00 95.38 91 PHE A N 1
ATOM 726 C CA . PHE A 1 91 ? -8.465 -0.697 -1.255 1.00 95.38 91 PHE A CA 1
ATOM 727 C C . PHE A 1 91 ? -9.141 -0.765 -2.633 1.00 95.38 91 PHE A C 1
ATOM 729 O O . PHE A 1 91 ? -8.629 -0.162 -3.574 1.00 95.38 91 PHE A O 1
ATOM 736 N N . ASP A 1 92 ? -10.310 -1.408 -2.732 1.00 94.00 92 ASP A N 1
ATOM 737 C CA . ASP A 1 92 ? -11.090 -1.521 -3.970 1.00 94.00 92 ASP A CA 1
ATOM 738 C C . ASP A 1 92 ? -11.983 -0.290 -4.204 1.00 94.00 92 ASP A C 1
ATOM 740 O O . ASP A 1 92 ? -12.066 0.230 -5.319 1.00 94.00 92 ASP A O 1
ATOM 744 N N . ASP A 1 93 ? -12.640 0.203 -3.147 1.00 95.25 93 ASP A N 1
ATOM 745 C CA . ASP A 1 93 ? -13.455 1.424 -3.175 1.00 95.25 93 ASP A CA 1
ATOM 746 C C . ASP A 1 93 ? -13.098 2.378 -2.020 1.00 95.25 93 ASP A C 1
ATOM 748 O O . ASP A 1 93 ? -13.721 2.340 -0.953 1.00 95.25 93 ASP A O 1
ATOM 752 N N . PRO A 1 94 ? -12.158 3.318 -2.241 1.00 92.56 94 PRO A N 1
ATOM 753 C CA . PRO A 1 94 ? -11.702 4.274 -1.231 1.00 92.56 94 PRO A CA 1
ATOM 754 C C . PRO A 1 94 ? -12.787 5.144 -0.588 1.00 92.56 94 PRO A C 1
ATOM 756 O O . PRO A 1 94 ? -12.528 5.776 0.438 1.00 92.56 94 PRO A O 1
ATOM 759 N N . ARG A 1 95 ? -13.975 5.255 -1.199 1.00 93.62 95 ARG A N 1
ATOM 760 C CA . ARG A 1 95 ? -15.090 6.052 -0.660 1.00 93.62 95 ARG A CA 1
ATOM 761 C C . ARG A 1 95 ? -15.988 5.265 0.294 1.00 93.62 95 ARG A C 1
ATOM 763 O O . ARG A 1 95 ? -16.824 5.878 0.957 1.00 93.62 95 ARG A O 1
ATOM 770 N N . SER A 1 96 ? -15.792 3.954 0.388 1.00 95.25 96 SER A N 1
ATOM 771 C CA . SER A 1 96 ? -16.650 3.031 1.127 1.00 95.25 96 SER A CA 1
ATOM 772 C C . SER A 1 96 ? -15.806 2.211 2.113 1.00 95.25 96 SER A C 1
ATOM 774 O O . SER A 1 96 ? -15.418 1.092 1.780 1.00 95.25 96 SER A O 1
ATOM 776 N N . PRO A 1 97 ? -15.476 2.745 3.309 1.00 95.81 97 PRO A N 1
ATOM 777 C CA . PRO A 1 97 ? -14.616 2.054 4.271 1.00 95.81 97 PRO A CA 1
ATOM 778 C C . PRO A 1 97 ? -15.228 0.726 4.730 1.00 95.81 97 PRO A C 1
ATOM 780 O O . PRO A 1 97 ? -16.442 0.619 4.914 1.00 95.81 97 PRO A O 1
ATOM 783 N N . ASN A 1 98 ? -14.373 -0.267 4.965 1.00 96.31 98 ASN A N 1
ATOM 784 C CA . ASN A 1 98 ? -14.789 -1.579 5.448 1.00 96.31 98 ASN A CA 1
ATOM 785 C C . ASN A 1 98 ? -14.919 -1.558 6.973 1.00 96.31 98 ASN A C 1
ATOM 787 O O . ASN A 1 98 ? -14.089 -0.963 7.659 1.00 96.31 98 ASN A O 1
ATOM 791 N N . SER A 1 99 ? -15.947 -2.217 7.506 1.00 96.88 99 SER A N 1
ATOM 792 C CA . SER A 1 99 ? -16.115 -2.416 8.948 1.00 96.88 99 SER A CA 1
ATOM 793 C C . SER A 1 99 ? -15.641 -3.808 9.350 1.00 96.88 99 SER A C 1
ATOM 795 O O . SER A 1 99 ? -16.082 -4.777 8.735 1.00 96.88 99 SER A O 1
ATOM 797 N N . ILE A 1 100 ? -14.834 -3.909 10.403 1.00 96.75 100 ILE A N 1
ATOM 798 C CA . ILE A 1 100 ? -14.367 -5.184 10.961 1.00 96.75 100 ILE A CA 1
ATOM 799 C C . ILE A 1 100 ? -14.804 -5.273 12.421 1.00 96.75 100 ILE A C 1
ATOM 801 O O . ILE A 1 100 ? -14.650 -4.312 13.183 1.00 96.75 100 ILE A O 1
ATOM 805 N N . SER A 1 101 ? -15.346 -6.428 12.812 1.00 95.50 101 SER A N 1
ATOM 806 C CA . SER A 1 101 ? -15.669 -6.713 14.211 1.00 95.50 101 SER A CA 1
ATOM 807 C C . SER A 1 101 ? -14.491 -7.390 14.908 1.00 95.50 101 SER A C 1
ATOM 809 O O . SER A 1 101 ? -13.885 -8.323 14.383 1.00 95.50 101 SER A O 1
ATOM 811 N N . LEU A 1 102 ? -14.177 -6.917 16.108 1.00 95.12 102 LEU A N 1
ATOM 812 C CA . LEU A 1 102 ? -13.066 -7.373 16.930 1.00 95.12 102 LEU A CA 1
ATOM 813 C C . LEU A 1 102 ? -13.534 -7.741 18.334 1.00 95.12 102 LEU A C 1
ATOM 815 O O . LEU A 1 102 ? -14.582 -7.298 18.804 1.00 95.12 102 LEU A O 1
ATOM 819 N N . GLU A 1 103 ? -12.730 -8.532 19.040 1.00 94.38 103 GLU A N 1
ATOM 820 C CA . GLU A 1 103 ? -12.945 -8.730 20.469 1.00 94.38 103 GLU A CA 1
ATOM 821 C C . GLU A 1 103 ? -12.799 -7.414 21.247 1.00 94.38 103 GLU A C 1
ATOM 823 O O . GLU A 1 103 ? -12.121 -6.477 20.817 1.00 94.38 103 GLU A O 1
ATOM 828 N N . ALA A 1 104 ? -13.466 -7.338 22.398 1.00 94.44 104 ALA A N 1
ATOM 829 C CA . ALA A 1 104 ? -13.505 -6.130 23.211 1.00 94.44 104 ALA A CA 1
ATOM 830 C C . ALA A 1 104 ? -12.090 -5.692 23.629 1.00 94.44 104 ALA A C 1
ATOM 832 O O . ALA A 1 104 ? -11.359 -6.450 24.265 1.00 94.44 104 ALA A O 1
ATOM 833 N N . GLY A 1 105 ? -11.723 -4.449 23.311 1.00 93.19 105 GLY A N 1
ATOM 834 C CA . GLY A 1 105 ? -10.411 -3.873 23.612 1.00 93.19 105 GLY A CA 1
ATOM 835 C C . GLY A 1 105 ? -9.320 -4.155 22.572 1.00 93.19 105 GLY A C 1
ATOM 836 O O . GLY A 1 105 ? -8.292 -3.470 22.583 1.00 93.19 105 GLY A O 1
ATOM 837 N N . THR A 1 106 ? -9.531 -5.098 21.650 1.00 95.56 106 THR A N 1
ATOM 838 C CA . THR A 1 106 ? -8.558 -5.444 20.604 1.00 95.56 106 THR A CA 1
ATOM 839 C C . THR A 1 106 ? -8.449 -4.354 19.539 1.00 95.56 106 THR A C 1
ATOM 841 O O . THR A 1 106 ? -7.382 -4.180 18.953 1.00 95.56 106 THR A O 1
ATOM 844 N N . GLY A 1 107 ? -9.492 -3.547 19.328 1.00 95.94 107 GLY A N 1
ATOM 845 C CA . GLY A 1 107 ? -9.484 -2.467 18.343 1.00 95.94 107 GLY A CA 1
ATOM 846 C C . GLY A 1 107 ? -8.463 -1.372 18.656 1.00 95.94 107 GLY A C 1
ATOM 847 O O . GLY A 1 107 ? -7.751 -0.920 17.760 1.00 95.94 107 GLY A O 1
ATOM 848 N N . LYS A 1 108 ? -8.297 -1.002 19.935 1.00 96.50 108 LYS A N 1
ATOM 849 C CA . LYS A 1 108 ? -7.242 -0.056 20.357 1.00 96.50 108 LYS A CA 1
ATOM 850 C C . LYS A 1 108 ? -5.842 -0.620 20.158 1.00 96.50 108 LYS A C 1
ATOM 852 O O . LYS A 1 108 ? -4.930 0.122 19.800 1.00 96.50 108 LYS A O 1
ATOM 857 N N . ILE A 1 109 ? -5.675 -1.917 20.419 1.00 96.62 109 ILE A N 1
ATOM 858 C CA . ILE A 1 109 ? -4.402 -2.609 20.217 1.00 96.62 109 ILE A CA 1
ATOM 859 C C . ILE A 1 109 ? -4.075 -2.582 18.724 1.00 96.62 109 ILE A C 1
ATOM 861 O O . ILE A 1 109 ? -3.022 -2.082 18.352 1.00 96.62 109 ILE A O 1
ATOM 865 N N . PHE A 1 110 ? -5.007 -3.007 17.871 1.00 97.44 110 PHE A N 1
ATOM 866 C CA . PHE A 1 110 ? -4.822 -3.019 16.422 1.00 97.44 110 PHE A CA 1
ATOM 867 C C . PHE A 1 110 ? -4.529 -1.627 15.847 1.00 97.44 110 PHE A C 1
ATOM 869 O O . PHE A 1 110 ? -3.582 -1.469 15.085 1.00 97.44 110 PHE A O 1
ATOM 876 N N . GLN A 1 111 ? -5.267 -0.594 16.268 1.00 97.38 111 GLN A N 1
ATOM 877 C CA . GLN A 1 111 ? -5.007 0.789 15.854 1.00 97.38 111 GLN A CA 1
ATOM 878 C C . GLN A 1 111 ? -3.573 1.233 16.172 1.00 97.38 111 GLN A C 1
ATOM 880 O O . GLN A 1 111 ? -2.929 1.884 15.349 1.00 97.38 111 GLN A O 1
ATOM 885 N N . LYS A 1 112 ? -3.067 0.894 17.362 1.00 97.00 112 LYS A N 1
ATOM 886 C CA . LYS A 1 112 ? -1.695 1.219 17.755 1.00 97.00 112 LYS A CA 1
ATOM 887 C C . LYS A 1 112 ? -0.675 0.492 16.874 1.00 97.00 112 LYS A C 1
ATOM 889 O O . LYS A 1 112 ? 0.219 1.148 16.348 1.00 97.00 112 LYS A O 1
ATOM 894 N N . GLU A 1 113 ? -0.845 -0.813 16.676 1.00 96.56 113 GLU A N 1
ATOM 895 C CA . GLU A 1 113 ? 0.048 -1.629 15.839 1.00 96.56 113 GLU A CA 1
ATOM 896 C C . GLU A 1 113 ? 0.095 -1.123 14.393 1.00 96.56 113 GLU A C 1
ATOM 898 O O . GLU A 1 113 ? 1.162 -1.052 13.798 1.00 96.56 113 GLU A O 1
ATOM 903 N N . MET A 1 114 ? -1.043 -0.699 13.837 1.00 97.50 114 MET A N 1
ATOM 904 C CA . MET A 1 114 ? -1.109 -0.136 12.484 1.00 97.50 114 MET A CA 1
ATOM 905 C C . MET A 1 114 ? -0.342 1.185 12.358 1.00 97.50 114 MET A C 1
ATOM 907 O O . MET A 1 114 ? 0.369 1.395 11.376 1.00 97.50 114 MET A O 1
ATOM 911 N N . ASN A 1 115 ? -0.439 2.064 13.360 1.00 96.19 115 ASN A N 1
ATOM 912 C CA . ASN A 1 115 ? 0.330 3.309 13.378 1.00 96.19 115 ASN A CA 1
ATOM 913 C C . ASN A 1 115 ? 1.838 3.039 13.484 1.00 96.19 115 ASN A C 1
ATOM 915 O O . ASN A 1 115 ? 2.624 3.677 12.789 1.00 96.19 115 ASN A O 1
ATOM 919 N N . GLU A 1 116 ? 2.242 2.087 14.327 1.00 96.56 116 GLU A N 1
ATOM 920 C CA . GLU A 1 116 ? 3.647 1.687 14.470 1.00 96.56 116 GLU A CA 1
ATOM 921 C C . GLU A 1 116 ? 4.175 1.021 13.191 1.00 96.56 116 GLU A C 1
ATOM 923 O O . GLU A 1 116 ? 5.274 1.345 12.737 1.00 96.56 116 GLU A O 1
ATOM 928 N N . PHE A 1 117 ? 3.370 0.171 12.549 1.00 97.25 117 PHE A N 1
ATOM 929 C CA . PHE A 1 117 ? 3.715 -0.472 11.285 1.00 97.25 117 PHE A CA 1
ATOM 930 C C . PHE A 1 117 ? 4.004 0.540 10.174 1.00 97.25 117 PHE A C 1
ATOM 932 O O . PHE A 1 117 ? 4.971 0.358 9.441 1.00 97.25 117 PHE A O 1
ATOM 939 N N . VAL A 1 118 ? 3.217 1.616 10.052 1.00 97.19 118 VAL A N 1
ATOM 940 C CA . VAL A 1 118 ? 3.459 2.661 9.039 1.00 97.19 118 VAL A CA 1
ATOM 941 C C . VAL A 1 118 ? 4.860 3.258 9.192 1.00 97.19 118 VAL A C 1
ATOM 943 O O . VAL A 1 118 ? 5.583 3.380 8.205 1.00 97.19 118 VAL A O 1
ATOM 946 N N . GLU A 1 119 ? 5.264 3.596 10.418 1.00 96.25 119 GLU A N 1
ATOM 947 C CA . GLU A 1 119 ? 6.599 4.147 10.690 1.00 96.25 119 GLU A CA 1
ATOM 948 C C . GLU A 1 119 ? 7.700 3.142 10.341 1.00 96.25 119 GLU A C 1
ATOM 950 O O . GLU A 1 119 ? 8.674 3.484 9.668 1.00 96.25 119 GLU A O 1
ATOM 955 N N . ILE A 1 120 ? 7.532 1.894 10.783 1.00 96.12 120 ILE A N 1
ATOM 956 C CA . ILE A 1 120 ? 8.484 0.810 10.537 1.00 96.12 120 ILE A CA 1
ATOM 957 C C . ILE A 1 120 ? 8.634 0.573 9.035 1.00 96.12 120 ILE A C 1
ATOM 959 O O . ILE A 1 120 ? 9.747 0.594 8.521 1.00 96.12 120 ILE A O 1
ATOM 963 N N . ALA A 1 121 ? 7.523 0.417 8.315 1.00 96.69 121 ALA A N 1
ATOM 964 C CA . ALA A 1 121 ? 7.524 0.162 6.882 1.00 96.69 121 ALA A CA 1
ATOM 965 C C . ALA A 1 121 ? 8.241 1.275 6.113 1.00 96.69 121 ALA A C 1
ATOM 967 O O . ALA A 1 121 ? 9.043 0.988 5.225 1.00 96.69 121 ALA A O 1
ATOM 968 N N . ILE A 1 122 ? 8.000 2.539 6.471 1.00 96.00 122 ILE A N 1
ATOM 969 C CA . ILE A 1 122 ? 8.629 3.670 5.788 1.00 96.00 122 ILE A CA 1
ATOM 970 C C . ILE A 1 122 ? 10.141 3.674 5.996 1.00 96.00 122 ILE A C 1
ATOM 972 O O . ILE A 1 122 ? 10.892 3.813 5.028 1.00 96.00 122 ILE A O 1
ATOM 976 N N . ASN A 1 123 ? 10.581 3.486 7.239 1.00 96.00 123 ASN A N 1
ATOM 977 C CA . ASN A 1 123 ? 12.000 3.478 7.573 1.00 96.00 123 ASN A CA 1
ATOM 978 C C . ASN A 1 123 ? 12.707 2.269 6.947 1.00 96.00 123 ASN A C 1
ATOM 980 O O . ASN A 1 123 ? 13.686 2.443 6.227 1.00 96.00 123 ASN A O 1
ATOM 984 N N . SER A 1 124 ? 12.174 1.058 7.127 1.00 96.50 124 SER A N 1
ATOM 985 C CA . SER A 1 124 ? 12.792 -0.174 6.627 1.00 96.50 124 SER A CA 1
ATOM 986 C C . SER A 1 124 ? 12.867 -0.222 5.099 1.00 96.50 124 SER A C 1
ATOM 988 O O . SER A 1 124 ? 13.886 -0.641 4.546 1.00 96.50 124 SER A O 1
ATOM 990 N N . ILE A 1 125 ? 11.823 0.228 4.391 1.00 97.00 125 ILE A N 1
ATOM 991 C CA . ILE A 1 125 ? 11.852 0.313 2.922 1.00 97.00 125 ILE A CA 1
ATOM 992 C C . ILE A 1 125 ? 12.831 1.404 2.471 1.00 97.00 125 ILE A C 1
ATOM 994 O O . ILE A 1 125 ? 13.626 1.165 1.560 1.00 97.00 125 ILE A O 1
ATOM 998 N N . GLY A 1 126 ? 12.814 2.574 3.119 1.00 95.50 126 GLY A N 1
ATOM 999 C CA . GLY A 1 126 ? 13.728 3.675 2.814 1.00 95.50 126 GLY A CA 1
ATOM 1000 C C . GLY A 1 126 ? 15.198 3.273 2.951 1.00 95.50 126 GLY A C 1
ATOM 1001 O O . GLY A 1 126 ? 15.976 3.462 2.016 1.00 95.50 126 GLY A O 1
ATOM 1002 N N . GLU A 1 127 ? 15.564 2.644 4.068 1.00 96.06 127 GLU A N 1
ATOM 1003 C CA . GLU A 1 127 ? 16.910 2.108 4.307 1.00 96.06 127 GLU A CA 1
ATOM 1004 C C . GLU A 1 127 ? 17.286 1.037 3.277 1.00 96.06 127 GLU A C 1
ATOM 1006 O O . GLU A 1 127 ? 18.386 1.055 2.718 1.00 96.06 127 GLU A O 1
ATOM 1011 N N . SER A 1 128 ? 16.355 0.139 2.946 1.00 96.81 128 SER A N 1
ATOM 1012 C CA . SER A 1 128 ? 16.594 -0.914 1.954 1.00 96.81 128 SER A CA 1
ATOM 1013 C C . SER A 1 128 ? 16.891 -0.346 0.562 1.00 96.81 128 SER A C 1
ATOM 1015 O O . SER A 1 128 ? 17.767 -0.862 -0.133 1.00 96.81 128 SER A O 1
ATOM 1017 N N . PHE A 1 129 ? 16.235 0.748 0.162 1.00 96.19 129 PHE A N 1
ATOM 1018 C CA . PHE A 1 129 ? 16.526 1.450 -1.096 1.00 96.19 129 PHE A CA 1
ATOM 1019 C C . PHE A 1 129 ? 17.810 2.293 -1.056 1.00 96.19 129 PHE A C 1
ATOM 1021 O O . PHE A 1 129 ? 18.336 2.662 -2.108 1.00 96.19 129 PHE A O 1
ATOM 1028 N N . GLN A 1 130 ? 18.358 2.577 0.124 1.00 94.75 130 GLN A N 1
ATOM 1029 C CA . GLN A 1 130 ? 19.664 3.228 0.280 1.00 94.75 130 GLN A CA 1
ATOM 1030 C C . GLN A 1 130 ? 20.820 2.227 0.413 1.00 94.75 130 GLN A C 1
ATOM 1032 O O . GLN A 1 130 ? 21.978 2.621 0.298 1.00 94.75 130 GLN A O 1
ATOM 1037 N N . SER A 1 131 ? 20.521 0.941 0.616 1.00 97.19 131 SER A N 1
ATOM 1038 C CA . SER A 1 131 ? 21.534 -0.103 0.782 1.00 97.19 131 SER A CA 1
ATOM 1039 C C . SER A 1 131 ? 22.445 -0.255 -0.442 1.00 97.19 131 SER A C 1
ATOM 1041 O O . SER A 1 131 ? 22.002 -0.170 -1.593 1.00 97.19 131 SER A O 1
ATOM 1043 N N . GLU A 1 132 ? 23.727 -0.543 -0.197 1.00 96.75 132 GLU A N 1
ATOM 1044 C CA . GLU A 1 132 ? 24.704 -0.802 -1.262 1.00 96.75 132 GLU A CA 1
ATOM 1045 C C . GLU A 1 132 ? 24.267 -1.972 -2.154 1.00 96.75 132 GLU A C 1
ATOM 1047 O O . GLU A 1 132 ? 24.331 -1.868 -3.378 1.00 96.75 132 GLU A O 1
ATOM 1052 N N . ASP A 1 133 ? 23.738 -3.044 -1.560 1.00 95.94 133 ASP A N 1
ATOM 1053 C CA . ASP A 1 133 ? 23.222 -4.213 -2.276 1.00 95.94 133 ASP A CA 1
ATOM 1054 C C . ASP A 1 133 ? 22.124 -3.847 -3.283 1.00 95.94 133 ASP A C 1
ATOM 1056 O O . ASP A 1 133 ? 22.105 -4.354 -4.411 1.00 95.94 133 ASP A O 1
ATOM 1060 N N . TYR A 1 134 ? 21.193 -2.968 -2.899 1.00 96.75 134 TYR A N 1
ATOM 1061 C CA . TYR A 1 134 ? 20.157 -2.485 -3.807 1.00 96.75 134 TYR A CA 1
ATOM 1062 C C . TYR A 1 134 ? 20.759 -1.635 -4.928 1.00 96.75 134 TYR A C 1
ATOM 1064 O O . TYR A 1 134 ? 20.481 -1.891 -6.102 1.00 96.75 134 TYR A O 1
ATOM 1072 N N . GLN A 1 135 ? 21.634 -0.681 -4.598 1.00 96.38 135 GLN A N 1
ATOM 1073 C CA . GLN A 1 135 ? 22.269 0.199 -5.585 1.00 96.38 135 GLN A CA 1
ATOM 1074 C C . GLN A 1 135 ? 23.117 -0.586 -6.600 1.00 96.38 135 GLN A C 1
ATOM 1076 O O . GLN A 1 135 ? 23.074 -0.309 -7.803 1.00 96.38 135 GLN A O 1
ATOM 1081 N N . GLN A 1 136 ? 23.822 -1.629 -6.154 1.00 97.06 136 GLN A N 1
ATOM 1082 C CA . GLN A 1 136 ? 24.564 -2.541 -7.025 1.00 97.06 136 GLN A CA 1
ATOM 1083 C C . GLN A 1 136 ? 23.637 -3.317 -7.969 1.00 97.06 136 GLN A C 1
ATOM 1085 O O . GLN A 1 136 ? 23.920 -3.402 -9.167 1.00 97.06 136 GLN A O 1
ATOM 1090 N N . LYS A 1 137 ? 22.505 -3.841 -7.476 1.00 96.50 137 LYS A N 1
ATOM 1091 C CA . LYS A 1 137 ? 21.509 -4.532 -8.318 1.00 96.50 137 LYS A CA 1
ATOM 1092 C C . LYS A 1 137 ? 20.892 -3.594 -9.353 1.00 96.50 137 LYS A C 1
ATOM 1094 O O . LYS A 1 137 ? 20.793 -3.972 -10.519 1.00 96.50 137 LYS A O 1
ATOM 1099 N N . VAL A 1 138 ? 20.538 -2.368 -8.965 1.00 96.06 138 VAL A N 1
ATOM 1100 C CA . VAL A 1 138 ? 20.028 -1.345 -9.895 1.00 96.06 138 VAL A CA 1
ATOM 1101 C C . VAL A 1 138 ? 21.061 -1.041 -10.980 1.00 96.06 138 VAL A C 1
ATOM 1103 O O . VAL A 1 138 ? 20.740 -1.096 -12.167 1.00 96.06 138 VAL A O 1
ATOM 1106 N N . THR A 1 139 ? 22.313 -0.803 -10.586 1.00 96.31 139 THR A N 1
ATOM 1107 C CA . THR A 1 139 ? 23.418 -0.522 -11.515 1.00 96.31 139 THR A CA 1
ATOM 1108 C C . THR A 1 139 ? 23.664 -1.694 -12.467 1.00 96.31 139 THR A C 1
ATOM 1110 O O . THR A 1 139 ? 23.870 -1.500 -13.662 1.00 96.31 139 THR A O 1
ATOM 1113 N N . SER A 1 140 ? 23.594 -2.931 -11.969 1.00 95.88 140 SER A N 1
ATOM 1114 C CA . SER A 1 140 ? 23.733 -4.139 -12.786 1.00 95.88 140 SER A CA 1
ATOM 1115 C C . SER A 1 140 ? 22.639 -4.241 -13.854 1.00 95.88 140 SER A C 1
ATOM 1117 O O . SER A 1 140 ? 22.958 -4.451 -15.025 1.00 95.88 140 SER A O 1
ATOM 1119 N N . ILE A 1 141 ? 21.371 -4.008 -13.489 1.00 94.69 141 ILE A N 1
ATOM 1120 C CA . ILE A 1 141 ? 20.243 -4.008 -14.436 1.00 94.69 141 ILE A CA 1
ATOM 1121 C C . ILE A 1 141 ? 20.413 -2.896 -15.484 1.00 94.69 141 ILE A C 1
ATOM 1123 O O . ILE A 1 141 ? 20.174 -3.119 -16.673 1.00 94.69 141 ILE A O 1
ATOM 1127 N N . GLN A 1 142 ? 20.855 -1.705 -15.070 1.00 94.38 142 GLN A N 1
ATOM 1128 C CA . GLN A 1 142 ? 21.121 -0.587 -15.980 1.00 94.38 142 GLN A CA 1
ATOM 1129 C C . GLN A 1 142 ? 22.256 -0.894 -16.964 1.00 94.38 142 GLN A C 1
ATOM 1131 O O . GLN A 1 142 ? 22.128 -0.614 -18.158 1.00 94.38 142 GLN A O 1
ATOM 1136 N N . ASN A 1 143 ? 23.343 -1.505 -16.491 1.00 95.19 143 ASN A N 1
ATOM 1137 C CA . ASN A 1 143 ? 24.477 -1.883 -17.329 1.00 95.19 143 ASN A CA 1
ATOM 1138 C C . ASN A 1 143 ? 24.096 -2.974 -18.338 1.00 95.19 143 ASN A C 1
ATOM 1140 O O . ASN A 1 143 ? 24.392 -2.820 -19.522 1.00 95.19 143 ASN A O 1
ATOM 1144 N N . GLU A 1 144 ? 23.372 -4.015 -17.904 1.00 93.62 144 GLU A N 1
ATOM 1145 C CA . GLU A 1 144 ? 22.851 -5.071 -18.787 1.00 93.62 144 GLU A CA 1
ATOM 1146 C C . GLU A 1 144 ? 22.001 -4.463 -19.916 1.00 93.62 144 GLU A C 1
ATOM 1148 O O . GLU A 1 144 ? 22.137 -4.822 -21.089 1.00 93.62 144 GLU A O 1
ATOM 1153 N N . GLN A 1 145 ? 21.139 -3.504 -19.571 1.00 92.69 145 GLN A N 1
ATOM 1154 C CA . GLN A 1 145 ? 20.277 -2.825 -20.531 1.00 92.69 145 GLN A CA 1
ATOM 1155 C C . GLN A 1 145 ? 21.065 -1.939 -21.503 1.00 92.69 145 GLN A C 1
ATOM 1157 O O . GLN A 1 145 ? 20.812 -1.955 -22.710 1.00 92.69 145 GLN A O 1
ATOM 1162 N N . SER A 1 146 ? 22.027 -1.170 -20.991 1.00 92.25 146 SER A N 1
ATOM 1163 C CA . SER A 1 146 ? 22.882 -0.295 -21.795 1.00 92.25 146 SER A CA 1
ATOM 1164 C C . SER A 1 146 ? 23.713 -1.092 -22.805 1.00 92.25 146 SER A C 1
ATOM 1166 O O . SER A 1 146 ? 23.776 -0.739 -23.986 1.00 92.25 146 SER A O 1
ATOM 1168 N N . GLU A 1 147 ? 24.280 -2.222 -22.376 1.00 94.12 147 GLU A N 1
ATOM 1169 C CA . GLU A 1 147 ? 25.055 -3.115 -23.234 1.00 94.12 147 GLU A CA 1
ATOM 1170 C C . GLU A 1 147 ? 24.191 -3.727 -24.343 1.00 94.12 147 GLU A C 1
ATOM 1172 O O . GLU A 1 147 ? 24.543 -3.644 -25.523 1.00 94.12 147 GLU A O 1
ATOM 1177 N N . LYS A 1 148 ? 23.013 -4.266 -23.998 1.00 91.81 148 LYS A N 1
ATOM 1178 C CA . LYS A 1 148 ? 22.066 -4.807 -24.987 1.00 91.81 148 LYS A CA 1
ATOM 1179 C C . LYS A 1 148 ? 21.637 -3.756 -26.003 1.00 91.81 148 LYS A C 1
ATOM 1181 O O . LYS A 1 148 ? 21.618 -4.042 -27.201 1.00 91.81 148 LYS A O 1
ATOM 1186 N N . ARG A 1 149 ? 21.338 -2.536 -25.548 1.00 90.56 149 ARG A N 1
ATOM 1187 C CA . ARG A 1 149 ? 20.983 -1.412 -26.422 1.00 90.56 149 ARG A CA 1
ATOM 1188 C C . ARG A 1 149 ? 22.131 -1.051 -27.365 1.00 90.56 149 ARG A C 1
ATOM 1190 O O . ARG A 1 149 ? 21.900 -0.869 -28.558 1.00 90.56 149 ARG A O 1
ATOM 1197 N N . SER A 1 150 ? 23.356 -0.973 -26.848 1.00 91.50 150 SER A N 1
ATOM 1198 C CA . SER A 1 150 ? 24.558 -0.668 -27.632 1.00 91.50 150 SER A CA 1
ATOM 1199 C C . SER A 1 150 ? 24.818 -1.725 -28.708 1.00 91.50 150 SER A C 1
ATOM 1201 O O . SER A 1 150 ? 25.008 -1.385 -29.876 1.00 91.50 150 SER A O 1
ATOM 1203 N N . ASN A 1 151 ? 24.742 -3.009 -28.350 1.00 93.00 151 ASN A N 1
ATOM 1204 C CA . ASN A 1 151 ? 24.938 -4.118 -29.286 1.00 93.00 151 ASN A CA 1
ATOM 1205 C C . ASN A 1 151 ? 23.852 -4.150 -30.370 1.00 93.00 151 ASN A C 1
ATOM 1207 O O . ASN A 1 151 ? 24.159 -4.311 -31.548 1.00 93.00 151 ASN A O 1
ATOM 1211 N N . MET A 1 152 ? 22.597 -3.907 -29.993 1.00 90.69 152 MET A N 1
ATOM 1212 C CA . MET A 1 152 ? 21.477 -3.830 -30.929 1.00 90.69 152 MET A CA 1
ATOM 1213 C C . MET A 1 152 ? 21.618 -2.665 -31.921 1.00 90.69 152 MET A C 1
ATOM 1215 O O . MET A 1 152 ? 21.325 -2.825 -33.105 1.00 90.69 152 MET A O 1
ATOM 1219 N N . LEU A 1 153 ? 22.096 -1.503 -31.465 1.00 89.44 153 LEU A N 1
ATOM 1220 C CA . LEU A 1 153 ? 22.354 -0.364 -32.345 1.00 89.44 153 LEU A CA 1
ATOM 1221 C C . LEU A 1 153 ? 23.525 -0.631 -33.299 1.00 89.44 153 LEU A C 1
ATOM 1223 O O . LEU A 1 153 ? 23.431 -0.297 -34.479 1.00 89.44 153 LEU A O 1
ATOM 1227 N N . LYS A 1 154 ? 24.607 -1.249 -32.811 1.00 91.38 154 LYS A N 1
ATOM 1228 C CA . LYS A 1 154 ? 25.744 -1.652 -33.655 1.00 91.38 154 LYS A CA 1
ATOM 1229 C C . LYS A 1 154 ? 25.295 -2.598 -34.767 1.00 91.38 154 LYS A C 1
ATOM 1231 O O . LYS A 1 154 ? 25.577 -2.328 -35.929 1.00 91.38 154 LYS A O 1
ATOM 1236 N N . GLU A 1 155 ? 24.521 -3.624 -34.422 1.00 92.69 155 GLU A N 1
ATOM 1237 C CA . GLU A 1 155 ? 23.995 -4.596 -35.385 1.00 92.69 155 GLU A CA 1
ATOM 1238 C C . GLU A 1 155 ? 23.080 -3.932 -36.434 1.00 92.69 155 GLU A C 1
ATOM 1240 O O . GLU A 1 155 ? 23.159 -4.249 -37.621 1.00 92.69 155 GLU A O 1
ATOM 1245 N N . LEU A 1 156 ? 22.240 -2.971 -36.026 1.00 91.88 156 LEU A N 1
ATOM 1246 C CA . LEU A 1 156 ? 21.404 -2.196 -36.950 1.00 91.88 156 LEU A CA 1
ATOM 1247 C C . LEU A 1 156 ? 22.250 -1.387 -37.942 1.00 91.88 156 LEU A C 1
ATOM 1249 O O . LEU A 1 156 ? 21.962 -1.382 -39.139 1.00 91.88 156 LEU A O 1
ATOM 1253 N N . VAL A 1 157 ? 23.287 -0.703 -37.451 1.00 90.81 157 VAL A N 1
ATOM 1254 C CA . VAL A 1 157 ? 24.183 0.106 -38.288 1.00 90.81 157 VAL A CA 1
ATOM 1255 C C . VAL A 1 157 ? 24.976 -0.774 -39.257 1.00 90.81 157 VAL A C 1
ATOM 1257 O O . VAL A 1 157 ? 25.138 -0.391 -40.413 1.00 90.81 157 VAL A O 1
ATOM 1260 N N . GLU A 1 158 ? 25.447 -1.947 -38.831 1.00 92.44 158 GLU A N 1
A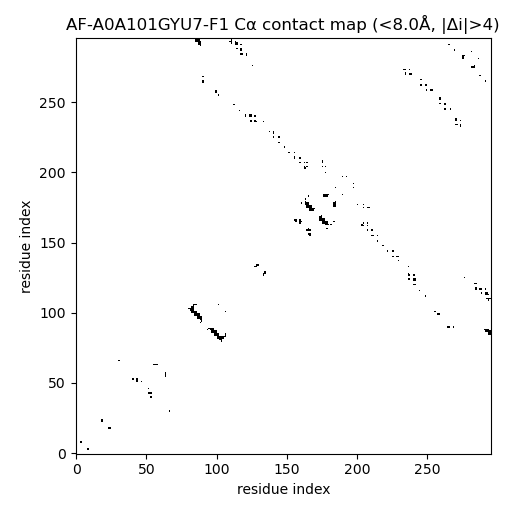TOM 1261 C CA . GLU A 1 158 ? 26.153 -2.901 -39.699 1.00 92.44 158 GLU A CA 1
ATOM 1262 C C . GLU A 1 158 ? 25.247 -3.438 -40.814 1.00 92.44 158 GLU A C 1
ATOM 1264 O O . GLU A 1 158 ? 25.591 -3.316 -41.989 1.00 92.44 158 GLU A O 1
ATOM 1269 N N . LYS A 1 159 ? 24.040 -3.910 -40.478 1.00 92.56 159 LYS A N 1
ATOM 1270 C CA . LYS A 1 159 ? 23.068 -4.397 -41.474 1.00 92.56 159 LYS A CA 1
ATOM 1271 C C . LYS A 1 159 ? 22.582 -3.309 -42.431 1.00 92.56 159 LYS A C 1
ATOM 1273 O O . LYS A 1 159 ? 22.277 -3.592 -43.588 1.00 92.56 159 LYS A O 1
ATOM 1278 N N . ALA A 1 160 ? 22.496 -2.059 -41.974 1.00 91.75 160 ALA A N 1
ATOM 1279 C CA . ALA A 1 160 ? 22.191 -0.933 -42.852 1.00 91.75 160 ALA A CA 1
ATOM 1280 C C . ALA A 1 160 ? 23.350 -0.642 -43.819 1.00 91.75 160 ALA A C 1
ATOM 1282 O O . ALA A 1 160 ? 23.106 -0.404 -45.003 1.00 91.75 160 ALA A O 1
ATOM 1283 N N . LYS A 1 161 ? 24.605 -0.724 -43.350 1.00 90.94 161 LYS A N 1
ATOM 1284 C CA . LYS A 1 161 ? 25.799 -0.521 -44.187 1.00 90.94 161 LYS A CA 1
ATOM 1285 C C . LYS A 1 161 ? 25.925 -1.563 -45.292 1.00 90.94 161 LYS A C 1
ATOM 1287 O O . LYS A 1 161 ? 26.302 -1.195 -46.398 1.00 90.94 161 LYS A O 1
ATOM 1292 N N . GLU A 1 162 ? 25.558 -2.820 -45.035 1.00 91.56 162 GLU A N 1
ATOM 1293 C CA . GLU A 1 162 ? 25.490 -3.876 -46.064 1.00 91.56 162 GLU A CA 1
ATOM 1294 C C . GLU A 1 162 ? 24.536 -3.529 -47.219 1.00 91.56 162 GLU A C 1
ATOM 1296 O O . GLU A 1 162 ? 24.677 -4.043 -48.328 1.00 91.56 162 GLU A O 1
ATOM 1301 N N . LYS A 1 163 ? 23.568 -2.640 -46.971 1.00 90.00 163 LYS A N 1
ATOM 1302 C CA . LYS A 1 163 ? 22.609 -2.143 -47.961 1.00 90.00 163 LYS A CA 1
ATOM 1303 C C . LYS A 1 163 ? 22.962 -0.751 -48.491 1.00 90.00 163 LYS A C 1
ATOM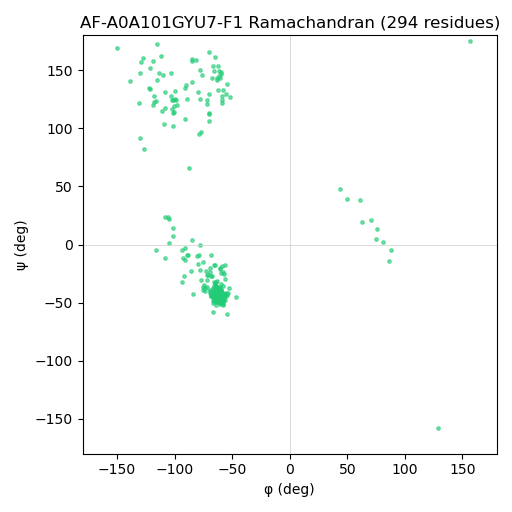 1305 O O . LYS A 1 163 ? 22.111 -0.137 -49.121 1.00 90.00 163 LYS A O 1
ATOM 1310 N N . ASP A 1 164 ? 24.181 -0.260 -48.265 1.00 90.44 164 ASP A N 1
ATOM 1311 C CA . ASP A 1 164 ? 24.621 1.096 -48.622 1.00 90.44 164 ASP A CA 1
ATOM 1312 C C . ASP A 1 164 ? 23.812 2.199 -47.916 1.00 90.44 164 ASP A C 1
ATOM 1314 O O . ASP A 1 164 ? 23.511 3.237 -48.496 1.00 90.44 164 ASP A O 1
ATOM 1318 N N . TYR A 1 165 ? 23.447 1.995 -46.650 1.00 92.56 165 TYR A N 1
ATOM 1319 C CA . TYR A 1 165 ? 22.799 3.004 -45.812 1.00 92.56 165 TYR A CA 1
ATOM 1320 C C . TYR A 1 165 ? 23.519 3.162 -44.471 1.00 92.56 165 TYR A C 1
ATOM 1322 O O . TYR A 1 165 ? 24.197 2.266 -43.977 1.00 92.56 165 TYR A O 1
ATOM 1330 N N . THR A 1 166 ? 23.340 4.313 -43.834 1.00 90.19 166 THR A N 1
ATOM 1331 C CA . THR A 1 166 ? 23.671 4.517 -42.423 1.00 90.19 166 THR A CA 1
ATOM 1332 C C . THR A 1 166 ? 22.433 4.956 -41.654 1.00 90.19 166 THR A C 1
ATOM 1334 O O . THR A 1 166 ? 21.520 5.568 -42.213 1.00 90.19 166 THR A O 1
ATOM 1337 N N . VAL A 1 167 ? 22.401 4.629 -40.365 1.00 89.44 167 VAL A N 1
ATOM 1338 C CA . VAL A 1 167 ? 21.294 4.950 -39.464 1.00 89.44 167 VAL A CA 1
ATOM 1339 C C . VAL A 1 167 ? 21.811 5.867 -38.367 1.00 89.44 167 VAL A C 1
ATOM 1341 O O . VAL A 1 167 ? 22.799 5.552 -37.705 1.00 89.44 167 VAL A O 1
ATOM 1344 N N . GLN A 1 168 ? 21.137 6.995 -38.169 1.00 84.38 168 GLN A N 1
ATOM 1345 C CA . GLN A 1 168 ? 21.409 7.927 -37.078 1.00 84.38 168 GLN A CA 1
ATOM 1346 C C . GLN A 1 168 ? 20.152 8.116 -36.237 1.00 84.38 168 GLN A C 1
ATOM 1348 O O . GLN A 1 168 ? 19.056 8.288 -36.769 1.00 84.38 168 GLN A O 1
ATOM 1353 N N . ILE A 1 169 ? 20.313 8.074 -34.917 1.00 78.62 169 ILE A N 1
ATOM 1354 C CA . ILE A 1 169 ? 19.236 8.352 -33.968 1.00 78.62 169 ILE A CA 1
ATOM 1355 C C . ILE A 1 169 ? 19.447 9.770 -33.457 1.00 78.62 169 ILE A C 1
ATOM 1357 O O . ILE A 1 169 ? 20.421 10.039 -32.756 1.00 78.62 169 ILE A O 1
ATOM 1361 N N . ASN A 1 170 ? 18.523 10.658 -33.804 1.00 78.62 170 ASN A N 1
ATOM 1362 C CA . ASN A 1 170 ? 18.532 12.055 -33.397 1.00 78.62 170 ASN A CA 1
ATOM 1363 C C . ASN A 1 170 ? 17.312 12.334 -32.508 1.00 78.62 170 ASN A C 1
ATOM 1365 O O . ASN A 1 170 ? 16.409 11.509 -32.378 1.00 78.62 170 ASN A O 1
ATOM 1369 N N . GLN A 1 171 ? 17.249 13.530 -31.921 1.00 65.19 171 GLN A N 1
ATOM 1370 C CA . GLN A 1 171 ? 16.131 13.942 -31.057 1.00 65.19 171 GLN A CA 1
ATOM 1371 C C . GLN A 1 171 ? 14.767 13.936 -31.778 1.00 65.19 171 GLN A C 1
ATOM 1373 O O . GLN A 1 171 ? 13.735 13.796 -31.133 1.00 65.19 171 GLN A O 1
ATOM 1378 N N . THR A 1 172 ? 14.760 14.062 -33.109 1.00 57.94 172 THR A N 1
ATOM 1379 C CA . THR A 1 172 ? 13.560 14.052 -33.962 1.00 57.94 172 THR A CA 1
ATOM 1380 C C . THR A 1 172 ? 13.167 12.664 -34.478 1.00 57.94 172 THR A C 1
ATOM 1382 O O . THR A 1 172 ? 12.144 12.542 -35.149 1.00 57.94 172 THR A O 1
ATOM 1385 N N . GLY A 1 173 ? 13.945 11.617 -34.182 1.00 72.38 173 GLY A N 1
ATOM 1386 C CA . GLY A 1 173 ? 13.669 10.245 -34.609 1.00 72.38 173 GLY A CA 1
ATOM 1387 C C . GLY A 1 173 ? 14.859 9.565 -35.285 1.00 72.38 173 GLY A C 1
ATOM 1388 O O . GLY A 1 173 ? 16.016 9.937 -35.085 1.00 72.38 173 GLY A O 1
ATOM 1389 N N . VAL A 1 174 ? 14.569 8.534 -36.081 1.00 82.19 174 VAL A N 1
ATOM 1390 C CA . VAL A 1 174 ? 15.588 7.745 -36.785 1.00 82.19 174 VAL A CA 1
ATOM 1391 C C . VAL A 1 174 ? 15.733 8.231 -38.225 1.00 82.19 174 VAL A C 1
ATOM 1393 O O . VAL A 1 174 ? 14.781 8.177 -38.999 1.00 82.19 174 VAL A O 1
ATOM 1396 N N . ALA A 1 175 ? 16.933 8.678 -38.591 1.00 83.38 175 ALA A N 1
ATOM 1397 C CA . ALA A 1 175 ? 17.287 9.071 -39.948 1.00 83.38 175 ALA A CA 1
ATOM 1398 C C . ALA A 1 175 ? 18.040 7.936 -40.656 1.00 83.38 175 ALA A C 1
ATOM 1400 O O . ALA A 1 175 ? 19.075 7.468 -40.179 1.00 83.38 175 ALA A O 1
ATOM 1401 N N . THR A 1 176 ? 17.531 7.515 -41.814 1.00 87.69 176 THR A N 1
ATOM 1402 C CA . THR A 1 176 ? 18.191 6.572 -42.728 1.00 87.69 176 THR A CA 1
ATOM 1403 C C . THR A 1 176 ? 18.804 7.345 -43.887 1.00 87.69 176 THR A C 1
ATOM 1405 O O . THR A 1 176 ? 18.073 7.966 -44.658 1.00 87.69 176 THR A O 1
ATOM 1408 N N . ILE A 1 177 ? 20.127 7.309 -44.021 1.00 88.56 177 ILE A N 1
ATOM 1409 C CA . ILE A 1 177 ? 20.866 8.110 -45.003 1.00 88.56 177 ILE A CA 1
ATOM 1410 C C . ILE A 1 177 ? 21.546 7.164 -46.003 1.00 88.56 177 ILE A C 1
ATOM 1412 O O . ILE A 1 177 ? 22.315 6.306 -45.561 1.00 88.56 177 ILE A O 1
ATOM 1416 N N . PRO A 1 178 ? 21.291 7.287 -47.319 1.00 89.75 178 PRO A N 1
ATOM 1417 C CA . PRO A 1 178 ? 21.974 6.481 -48.327 1.00 89.75 178 PRO A CA 1
ATOM 1418 C C . PRO A 1 178 ? 23.469 6.815 -48.395 1.00 89.75 178 PRO A C 1
ATOM 1420 O O . PRO A 1 178 ? 23.887 7.950 -48.153 1.00 89.75 178 PRO A O 1
ATOM 1423 N N . LEU A 1 179 ? 24.280 5.822 -48.741 1.00 88.62 179 LEU A N 1
ATOM 1424 C CA . LEU A 1 179 ? 25.727 5.905 -48.891 1.00 88.62 179 LEU A CA 1
ATOM 1425 C C . LEU A 1 179 ? 26.120 5.665 -50.353 1.00 88.62 179 LEU A C 1
ATOM 1427 O O . LEU A 1 179 ? 25.581 4.794 -51.027 1.00 88.62 179 LEU A O 1
ATOM 1431 N N . TRP A 1 180 ? 27.117 6.406 -50.825 1.00 81.69 180 TRP A N 1
ATOM 1432 C CA . TRP A 1 180 ? 27.773 6.200 -52.112 1.00 81.69 180 TRP A CA 1
ATOM 1433 C C . TRP A 1 180 ? 29.285 6.198 -51.909 1.00 81.69 180 TRP A C 1
ATOM 1435 O O . TRP A 1 180 ? 29.845 7.148 -51.358 1.00 81.69 180 TRP A O 1
ATOM 1445 N N . ASN A 1 181 ? 29.957 5.108 -52.292 1.00 77.88 181 ASN A N 1
ATOM 1446 C CA . ASN A 1 181 ? 31.380 4.878 -51.999 1.00 77.88 181 ASN A CA 1
ATOM 1447 C C . ASN A 1 181 ? 31.736 5.105 -50.511 1.00 77.88 181 ASN A C 1
ATOM 1449 O O . ASN A 1 181 ? 32.761 5.704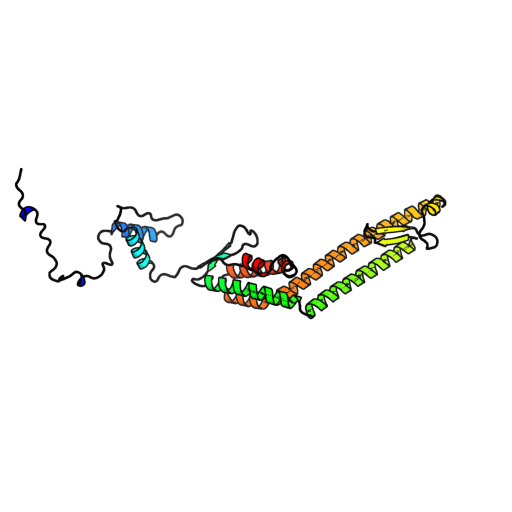 -50.182 1.00 77.88 181 ASN A O 1
ATOM 1453 N N . GLY A 1 182 ? 30.852 4.677 -49.602 1.00 77.62 182 GLY A N 1
ATOM 1454 C CA . GLY A 1 182 ? 31.033 4.810 -48.152 1.00 77.62 182 GLY A CA 1
ATOM 1455 C C . GLY A 1 182 ? 30.815 6.217 -47.582 1.00 77.62 182 GLY A C 1
ATOM 1456 O O . GLY A 1 182 ? 31.018 6.415 -46.385 1.00 77.62 182 GLY A O 1
ATOM 1457 N N . LYS A 1 183 ? 30.391 7.194 -48.396 1.00 84.12 183 LYS A N 1
ATOM 1458 C CA . LYS A 1 183 ? 30.079 8.562 -47.954 1.00 84.12 183 LYS A CA 1
ATOM 1459 C C . LYS A 1 183 ? 28.574 8.839 -48.032 1.00 84.12 183 LYS A C 1
ATOM 1461 O O . LYS A 1 183 ? 27.941 8.337 -48.957 1.00 84.12 183 LYS A O 1
ATOM 1466 N N . PRO A 1 184 ? 28.000 9.636 -47.112 1.00 87.06 184 PRO A N 1
ATOM 1467 C CA . PRO A 1 184 ? 26.614 10.087 -47.210 1.00 87.06 184 PRO A CA 1
ATOM 1468 C C . PRO A 1 184 ? 26.323 10.715 -48.573 1.00 87.06 184 PRO A C 1
ATOM 1470 O O . PRO A 1 184 ? 27.047 11.607 -49.018 1.00 87.06 184 PRO A O 1
ATOM 1473 N N . LEU A 1 185 ? 25.280 10.225 -49.232 1.00 85.56 185 LEU A N 1
ATOM 1474 C CA . LEU A 1 185 ? 24.847 10.711 -50.531 1.00 85.56 185 LEU A CA 1
ATOM 1475 C C . LEU A 1 185 ? 24.076 12.027 -50.353 1.00 85.56 185 LEU A C 1
ATOM 1477 O O . LEU A 1 185 ? 23.114 12.090 -49.587 1.00 85.56 185 LEU A O 1
ATOM 1481 N N . THR A 1 186 ? 24.505 13.080 -51.049 1.00 84.69 186 THR A N 1
ATOM 1482 C CA . THR A 1 186 ? 23.784 14.358 -51.097 1.00 84.69 186 THR A CA 1
ATOM 1483 C C . THR A 1 186 ? 22.707 14.323 -52.178 1.00 84.69 186 THR A C 1
ATOM 1485 O O . THR A 1 186 ? 22.795 13.552 -53.135 1.00 84.69 186 THR A O 1
ATOM 1488 N N . GLN A 1 187 ? 21.702 15.190 -52.045 1.00 80.62 187 GLN A N 1
ATOM 1489 C CA . GLN A 1 187 ? 20.592 15.287 -52.997 1.00 80.62 187 GLN A CA 1
ATOM 1490 C C . GLN A 1 187 ? 21.076 15.543 -54.437 1.00 80.62 187 GLN A C 1
ATOM 1492 O O . GLN A 1 187 ? 20.640 14.871 -55.364 1.00 80.62 187 GLN A O 1
ATOM 1497 N N . GLU A 1 188 ? 22.051 16.439 -54.605 1.00 80.94 188 GLU A N 1
ATOM 1498 C CA . GLU A 1 188 ? 22.650 16.783 -55.903 1.00 80.94 188 GLU A CA 1
ATOM 1499 C C . GLU A 1 188 ? 23.311 15.576 -56.587 1.00 80.94 188 GLU A C 1
ATOM 1501 O O . GLU A 1 188 ? 23.208 15.400 -57.799 1.00 80.94 188 GLU A O 1
ATOM 1506 N N . VAL A 1 189 ? 23.978 14.712 -55.811 1.00 80.75 189 VAL A N 1
ATOM 1507 C CA . VAL A 1 189 ? 24.626 13.507 -56.347 1.00 80.75 189 VAL A CA 1
ATOM 1508 C C . VAL A 1 189 ? 23.584 12.440 -56.665 1.00 80.75 189 VAL A C 1
ATOM 1510 O O . VAL A 1 189 ? 23.728 11.754 -57.669 1.00 80.75 189 VAL A O 1
ATOM 1513 N N . TYR A 1 190 ? 22.523 12.317 -55.862 1.00 82.38 190 TYR A N 1
ATOM 1514 C CA . TYR A 1 190 ? 21.419 11.396 -56.140 1.00 82.38 190 TYR A CA 1
ATOM 1515 C C . TYR A 1 190 ? 20.723 11.720 -57.471 1.00 82.38 190 TYR A C 1
ATOM 1517 O O . TYR A 1 190 ? 20.491 10.820 -58.274 1.00 82.38 190 TYR A O 1
ATOM 1525 N N . GLU A 1 191 ? 20.450 13.000 -57.735 1.00 83.88 191 GLU A N 1
ATOM 1526 C CA . GLU A 1 191 ? 19.796 13.463 -58.968 1.00 83.88 191 GLU A CA 1
ATOM 1527 C C . GLU A 1 191 ? 20.674 13.291 -60.216 1.00 83.88 191 GLU A C 1
ATOM 1529 O O . GLU A 1 191 ? 20.157 13.088 -61.313 1.00 83.88 191 GLU A O 1
ATOM 1534 N N . ALA A 1 192 ? 21.999 13.305 -60.050 1.00 84.44 192 ALA A N 1
ATOM 1535 C CA . ALA A 1 192 ? 22.957 13.051 -61.124 1.00 84.44 192 ALA A CA 1
ATOM 1536 C C . ALA A 1 192 ? 23.143 11.554 -61.458 1.00 84.44 192 ALA A C 1
ATOM 1538 O O . ALA A 1 192 ? 23.812 11.229 -62.444 1.00 84.44 192 ALA A O 1
ATOM 1539 N N . LEU A 1 193 ? 22.592 10.630 -60.655 1.00 83.31 193 LEU A N 1
ATOM 1540 C CA . LEU A 1 193 ? 22.686 9.187 -60.909 1.00 83.31 193 LEU A CA 1
ATOM 1541 C C . LEU A 1 193 ? 21.697 8.730 -61.996 1.00 83.31 193 LEU A C 1
ATOM 1543 O O . LEU A 1 193 ? 20.595 9.273 -62.086 1.00 83.31 193 LEU A O 1
ATOM 1547 N N . PRO A 1 194 ? 22.021 7.675 -62.768 1.00 89.31 194 PRO A N 1
ATOM 1548 C CA . PRO A 1 194 ? 21.078 7.080 -63.715 1.00 89.31 194 PRO A CA 1
ATOM 1549 C C . PRO A 1 194 ? 19.810 6.554 -63.022 1.00 89.31 194 PRO A C 1
ATOM 1551 O O . PRO A 1 194 ? 19.883 6.044 -61.901 1.00 89.31 194 PRO A O 1
ATOM 1554 N N . GLU A 1 195 ? 18.664 6.591 -63.710 1.00 85.00 195 GLU A N 1
ATOM 1555 C CA . GLU A 1 195 ? 17.368 6.154 -63.153 1.00 85.00 195 GLU A CA 1
ATOM 1556 C C . GLU A 1 195 ? 17.399 4.733 -62.565 1.00 85.00 195 GLU A C 1
ATOM 1558 O O . GLU A 1 195 ? 16.798 4.475 -61.521 1.00 85.00 195 GLU A O 1
ATOM 1563 N N . ASP A 1 196 ? 18.128 3.806 -63.190 1.00 84.81 196 ASP A N 1
ATOM 1564 C CA . ASP A 1 196 ? 18.250 2.428 -62.700 1.00 84.81 196 ASP A CA 1
ATOM 1565 C C . ASP A 1 196 ? 18.965 2.345 -61.343 1.00 84.81 196 ASP A C 1
ATOM 1567 O O . ASP A 1 196 ? 18.622 1.506 -60.506 1.00 84.81 196 ASP A O 1
ATOM 1571 N N . TYR A 1 197 ? 19.925 3.239 -61.090 1.00 82.31 197 TYR A N 1
ATOM 1572 C CA . TYR A 1 197 ? 20.602 3.345 -59.797 1.00 82.31 197 TYR A CA 1
ATOM 1573 C C . TYR A 1 197 ? 19.709 4.022 -58.751 1.00 82.31 197 TYR A C 1
ATOM 1575 O O . TYR A 1 197 ? 19.649 3.553 -57.615 1.00 82.31 197 TYR A O 1
ATOM 1583 N N . GLN A 1 198 ? 18.950 5.055 -59.130 1.00 83.81 198 GLN A N 1
ATOM 1584 C CA . GLN A 1 198 ? 17.968 5.695 -58.244 1.00 83.81 198 GLN A CA 1
ATOM 1585 C C . GLN A 1 198 ? 16.881 4.704 -57.782 1.00 83.81 198 GLN A C 1
ATOM 1587 O O . GLN A 1 198 ? 16.533 4.650 -56.598 1.00 83.81 198 GLN A O 1
ATOM 1592 N N . LYS A 1 199 ? 16.395 3.841 -58.688 1.00 86.75 199 LYS A N 1
ATOM 1593 C CA . LYS A 1 199 ? 15.447 2.759 -58.357 1.00 86.75 199 LYS A CA 1
ATOM 1594 C C . LYS A 1 199 ? 16.047 1.737 -57.388 1.00 86.75 199 LYS A C 1
ATOM 1596 O O . LYS A 1 199 ? 15.368 1.316 -56.451 1.00 86.75 199 LYS A O 1
ATOM 1601 N N . GLN A 1 200 ? 17.313 1.353 -57.572 1.00 86.06 200 GLN A N 1
ATOM 1602 C CA . GLN A 1 200 ? 18.003 0.431 -56.661 1.00 86.06 200 GLN A CA 1
ATOM 1603 C C . GLN A 1 200 ? 18.191 1.019 -55.259 1.00 86.06 200 GLN A C 1
ATOM 1605 O O . GLN A 1 200 ? 17.953 0.315 -54.277 1.00 86.06 200 GLN A O 1
ATOM 1610 N N . ILE A 1 201 ? 18.579 2.296 -55.159 1.00 86.25 201 ILE A N 1
ATOM 1611 C CA . ILE A 1 201 ? 18.706 3.004 -53.877 1.00 86.25 201 ILE A CA 1
ATOM 1612 C C . ILE A 1 201 ? 17.348 3.037 -53.176 1.00 86.25 201 ILE A C 1
ATOM 1614 O O . ILE A 1 201 ? 17.253 2.634 -52.023 1.00 86.25 201 ILE A O 1
ATOM 1618 N N . THR A 1 202 ? 16.281 3.410 -53.888 1.00 86.12 202 THR A N 1
ATOM 1619 C CA . THR A 1 202 ? 14.923 3.469 -53.325 1.00 86.12 202 THR A CA 1
ATOM 1620 C C . THR A 1 202 ? 14.479 2.114 -52.763 1.00 86.12 202 THR A C 1
ATOM 1622 O O . THR A 1 202 ? 14.049 2.044 -51.613 1.00 86.12 202 THR A O 1
ATOM 1625 N N . LYS A 1 203 ? 14.665 1.023 -53.521 1.00 89.00 203 LYS A N 1
ATOM 1626 C CA . LYS A 1 203 ? 14.321 -0.337 -53.077 1.00 89.00 203 LYS A CA 1
ATOM 1627 C C . LYS A 1 203 ? 15.122 -0.774 -51.843 1.00 89.00 203 LYS A C 1
ATOM 1629 O O . LYS A 1 203 ? 14.549 -1.272 -50.879 1.00 89.00 203 LYS A O 1
ATOM 1634 N N . LYS A 1 204 ? 16.443 -0.553 -51.836 1.00 89.56 204 LYS A N 1
ATOM 1635 C CA . LYS A 1 204 ? 17.288 -0.820 -50.657 1.00 89.56 204 LYS A CA 1
ATOM 1636 C C . LYS A 1 204 ? 16.852 0.026 -49.455 1.00 89.56 204 LYS A C 1
ATOM 1638 O O . LYS A 1 204 ? 16.857 -0.466 -48.331 1.00 89.56 204 LYS A O 1
ATOM 1643 N N . GLY A 1 205 ? 16.433 1.268 -49.690 1.00 88.50 205 GLY A N 1
ATOM 1644 C CA . GLY A 1 205 ? 15.909 2.170 -48.669 1.00 88.50 205 GLY A CA 1
ATOM 1645 C C . GLY A 1 205 ? 14.624 1.669 -48.010 1.00 88.50 205 GLY A C 1
ATOM 1646 O O . GLY A 1 205 ? 14.480 1.807 -46.796 1.00 88.50 205 GLY A O 1
ATOM 1647 N N . GLU A 1 206 ? 13.717 1.049 -48.767 1.00 89.56 206 GLU A N 1
ATOM 1648 C CA . GLU A 1 206 ? 12.521 0.394 -48.216 1.00 89.56 206 GLU A CA 1
ATOM 1649 C C . GLU A 1 206 ? 12.898 -0.779 -47.302 1.00 89.56 206 GLU A C 1
ATOM 1651 O O . GLU A 1 206 ? 12.452 -0.831 -46.156 1.00 89.56 206 GLU A O 1
ATOM 1656 N N . GLU A 1 207 ? 13.809 -1.650 -47.745 1.00 90.88 207 GLU A N 1
ATOM 1657 C CA . GLU A 1 207 ? 14.305 -2.779 -46.943 1.00 90.88 207 GLU A CA 1
ATOM 1658 C C . GLU A 1 207 ? 15.015 -2.311 -45.655 1.00 90.88 207 GLU A C 1
ATOM 1660 O O . GLU A 1 207 ? 14.847 -2.899 -44.584 1.00 90.88 207 GLU A O 1
ATOM 1665 N N . VAL A 1 208 ? 15.798 -1.228 -45.727 1.00 92.00 208 VAL A N 1
ATOM 1666 C CA . VAL A 1 208 ? 16.444 -0.613 -44.553 1.00 92.00 208 VAL A CA 1
ATOM 1667 C C . VAL A 1 208 ? 15.404 -0.001 -43.614 1.00 92.00 208 VAL A C 1
ATOM 1669 O O . VAL A 1 208 ? 15.550 -0.096 -42.396 1.00 92.00 208 VAL A O 1
ATOM 1672 N N . ARG A 1 209 ? 14.333 0.599 -44.142 1.00 89.25 209 ARG A N 1
ATOM 1673 C CA . ARG A 1 209 ? 13.248 1.159 -43.327 1.00 89.25 209 ARG A CA 1
ATOM 1674 C C . ARG A 1 209 ? 12.497 0.063 -42.566 1.00 89.25 209 ARG A C 1
ATOM 1676 O O . ARG A 1 209 ? 12.236 0.227 -41.376 1.00 89.25 209 ARG A O 1
ATOM 1683 N N . GLU A 1 210 ? 12.199 -1.065 -43.209 1.00 91.44 210 GLU A N 1
ATOM 1684 C CA . GLU A 1 210 ? 11.610 -2.237 -42.545 1.00 91.44 210 GLU A CA 1
ATOM 1685 C C . GLU A 1 210 ? 12.529 -2.795 -41.452 1.00 91.44 210 GLU A C 1
ATOM 1687 O O . GLU A 1 210 ? 12.085 -3.065 -40.331 1.00 91.44 210 GLU A O 1
ATOM 1692 N N . LEU A 1 211 ? 13.829 -2.892 -41.746 1.00 91.69 211 LEU A N 1
ATOM 1693 C CA . LEU A 1 211 ? 14.839 -3.295 -40.775 1.00 91.69 211 LEU A CA 1
ATOM 1694 C C . LEU A 1 211 ? 14.835 -2.360 -39.557 1.00 91.69 211 LEU A C 1
ATOM 1696 O O . LEU A 1 211 ? 14.697 -2.839 -38.433 1.00 91.69 211 LEU A O 1
ATOM 1700 N N . VAL A 1 212 ? 14.914 -1.043 -39.761 1.00 91.12 212 VAL A N 1
ATOM 1701 C CA . VAL A 1 212 ? 14.859 -0.038 -38.685 1.00 91.12 212 VAL A CA 1
ATOM 1702 C C . VAL A 1 212 ? 13.590 -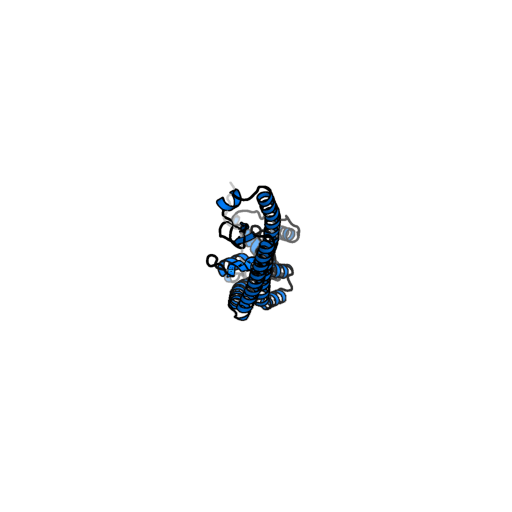0.189 -37.848 1.00 91.12 212 VAL A C 1
ATOM 1704 O O . VAL A 1 212 ? 13.678 -0.253 -36.622 1.00 91.12 212 VAL A O 1
ATOM 1707 N N . ASN A 1 213 ? 12.423 -0.320 -38.484 1.00 90.44 213 ASN A N 1
ATOM 1708 C CA . ASN A 1 213 ? 11.151 -0.501 -37.783 1.00 90.44 213 ASN A CA 1
ATOM 1709 C C . ASN A 1 213 ? 11.160 -1.757 -36.898 1.00 90.44 213 ASN A C 1
ATOM 1711 O O . ASN A 1 213 ? 10.718 -1.711 -35.749 1.00 90.44 213 ASN A O 1
ATOM 1715 N N . SER A 1 214 ? 11.724 -2.866 -37.385 1.00 92.25 214 SER A N 1
ATOM 1716 C CA . SER A 1 214 ? 11.846 -4.098 -36.597 1.00 92.25 214 SER A CA 1
ATOM 1717 C C . SER A 1 214 ? 12.739 -3.922 -35.360 1.00 92.25 214 SER A C 1
ATOM 1719 O O . SER A 1 214 ? 12.443 -4.472 -34.298 1.00 92.25 214 SER A O 1
ATOM 1721 N N . TYR A 1 215 ? 13.807 -3.124 -35.462 1.00 90.69 215 TYR A N 1
ATOM 1722 C CA . TYR A 1 215 ? 14.694 -2.816 -34.338 1.00 90.69 215 TYR A CA 1
ATOM 1723 C C . TYR A 1 215 ? 14.043 -1.850 -33.349 1.00 90.69 215 TYR A C 1
ATOM 1725 O O . TYR A 1 215 ? 14.185 -2.050 -32.147 1.00 90.69 215 TYR A O 1
ATOM 1733 N N . LEU A 1 216 ? 13.273 -0.865 -33.818 1.00 88.44 216 LEU A N 1
ATOM 1734 C CA . LEU A 1 216 ? 12.507 0.032 -32.948 1.00 88.44 216 LEU A CA 1
ATOM 1735 C C . LEU A 1 216 ? 11.491 -0.730 -32.090 1.00 88.44 216 LEU A C 1
ATOM 1737 O O . LEU A 1 216 ? 11.397 -0.484 -30.888 1.00 88.44 216 LEU A O 1
ATOM 1741 N N . LEU A 1 217 ? 10.790 -1.710 -32.670 1.00 90.75 217 LEU A N 1
ATOM 1742 C CA . LEU A 1 217 ? 9.889 -2.585 -31.912 1.00 90.75 217 LEU A CA 1
ATOM 1743 C C . LEU A 1 217 ? 10.641 -3.391 -30.845 1.00 90.75 217 LEU A C 1
ATOM 1745 O O . LEU A 1 217 ? 10.180 -3.505 -29.709 1.00 90.75 217 LEU A O 1
ATOM 1749 N N . LYS A 1 218 ? 11.819 -3.927 -31.186 1.00 91.69 218 LYS A N 1
ATOM 1750 C CA . LYS A 1 218 ? 12.663 -4.652 -30.226 1.00 91.69 218 LYS A CA 1
ATOM 1751 C C . LYS A 1 218 ? 13.185 -3.739 -29.113 1.00 91.69 218 LYS A C 1
ATOM 1753 O O . LYS A 1 218 ? 13.194 -4.168 -27.965 1.00 91.69 218 LYS A O 1
ATOM 1758 N N . LEU A 1 219 ? 13.568 -2.499 -29.426 1.00 88.94 219 LEU A N 1
ATOM 1759 C CA . LEU A 1 219 ? 13.991 -1.501 -28.439 1.00 88.94 219 LEU A CA 1
ATOM 1760 C C . LEU A 1 219 ? 12.853 -1.148 -27.477 1.00 88.94 219 LEU A C 1
ATOM 1762 O O . LEU A 1 219 ? 13.057 -1.194 -26.270 1.00 88.94 219 LEU A O 1
ATOM 1766 N N . SER A 1 220 ? 11.645 -0.896 -27.989 1.00 89.88 220 SER A N 1
ATOM 1767 C CA . SER A 1 220 ? 10.471 -0.623 -27.148 1.00 89.88 220 SER A CA 1
ATOM 1768 C C . SER A 1 220 ? 10.137 -1.801 -26.224 1.00 89.88 220 SER A C 1
ATOM 1770 O O . SER A 1 220 ? 9.888 -1.609 -25.033 1.00 89.88 220 SER A O 1
ATOM 1772 N N . LYS A 1 221 ? 10.204 -3.039 -26.736 1.00 93.12 221 LYS A N 1
ATOM 1773 C CA . LYS A 1 221 ? 10.061 -4.239 -25.901 1.00 93.12 221 LYS A CA 1
ATOM 1774 C C . LYS A 1 221 ? 11.141 -4.300 -24.816 1.00 93.12 221 LYS A C 1
ATOM 1776 O O . LYS A 1 221 ? 10.827 -4.556 -23.663 1.00 93.12 221 LYS A O 1
ATOM 1781 N N . MET A 1 222 ? 12.392 -4.017 -25.171 1.00 91.50 222 MET A N 1
ATOM 1782 C CA . MET A 1 222 ? 13.512 -4.020 -24.232 1.00 91.50 222 MET A CA 1
ATOM 1783 C C . MET A 1 222 ? 13.345 -2.969 -23.123 1.00 91.50 222 MET A C 1
ATOM 1785 O O . MET A 1 222 ? 13.703 -3.230 -21.978 1.00 91.50 222 MET A O 1
ATOM 1789 N N . GLU A 1 223 ? 12.815 -1.784 -23.435 1.00 89.81 223 GLU A N 1
ATOM 1790 C CA . GLU A 1 223 ? 12.497 -0.746 -22.443 1.00 89.81 223 GLU A CA 1
ATOM 1791 C C . GLU A 1 223 ? 11.384 -1.192 -21.490 1.00 89.81 223 GLU A C 1
ATOM 1793 O O . GLU A 1 223 ? 11.490 -0.985 -20.279 1.00 89.81 223 GLU A O 1
ATOM 1798 N N . LYS A 1 224 ? 10.349 -1.857 -22.017 1.00 94.06 224 LYS A N 1
ATOM 1799 C CA . LYS A 1 224 ? 9.284 -2.443 -21.199 1.00 94.06 224 LYS A CA 1
ATOM 1800 C C . LYS A 1 224 ? 9.829 -3.522 -20.257 1.00 94.06 224 LYS A C 1
ATOM 1802 O O . LYS A 1 224 ? 9.583 -3.441 -19.055 1.00 94.06 224 LYS A O 1
ATOM 1807 N N . ASP A 1 225 ? 10.613 -4.464 -20.778 1.00 93.56 225 ASP A N 1
ATOM 1808 C CA . ASP A 1 225 ? 11.218 -5.550 -19.996 1.00 93.56 225 ASP A CA 1
ATOM 1809 C C . ASP A 1 225 ? 12.143 -4.994 -18.891 1.00 93.56 225 ASP A C 1
ATOM 1811 O O . ASP A 1 225 ? 12.155 -5.494 -17.766 1.00 93.56 225 ASP A O 1
ATOM 1815 N N . TYR A 1 226 ? 12.895 -3.923 -19.178 1.00 93.38 226 TYR A N 1
ATOM 1816 C CA . TYR A 1 226 ? 13.693 -3.207 -18.175 1.00 93.38 226 TYR A CA 1
ATOM 1817 C C . TYR A 1 226 ? 12.820 -2.600 -17.072 1.00 93.38 226 TYR A C 1
ATOM 1819 O O . TYR A 1 226 ? 13.116 -2.770 -15.889 1.00 93.38 226 TYR A O 1
ATOM 1827 N N . GLY A 1 227 ? 11.732 -1.921 -17.446 1.00 93.44 227 GLY A N 1
ATOM 1828 C CA . GLY A 1 227 ? 10.789 -1.348 -16.488 1.00 93.44 227 GLY A CA 1
ATOM 1829 C C . GLY A 1 227 ? 10.158 -2.409 -15.581 1.00 93.44 227 GLY A C 1
ATOM 1830 O O . GLY A 1 227 ? 10.028 -2.185 -14.379 1.00 93.44 227 GLY A O 1
ATOM 1831 N N . GLU A 1 228 ? 9.814 -3.575 -16.130 1.00 95.12 228 GLU A N 1
ATOM 1832 C CA . GLU A 1 228 ? 9.290 -4.715 -15.368 1.00 95.12 228 GLU A CA 1
ATOM 1833 C C . GLU A 1 228 ? 10.338 -5.289 -14.407 1.00 95.12 228 GLU A C 1
ATOM 1835 O O . GLU A 1 228 ? 10.056 -5.407 -13.215 1.00 95.12 228 GLU A O 1
ATOM 1840 N N . LYS A 1 229 ? 11.571 -5.542 -14.873 1.00 95.31 229 LYS A N 1
ATOM 1841 C CA . LYS A 1 229 ? 12.684 -5.994 -14.017 1.00 95.31 229 LYS A CA 1
ATOM 1842 C C . LYS A 1 229 ? 12.966 -5.024 -12.868 1.00 95.31 229 LYS A C 1
ATOM 1844 O O . LYS A 1 229 ? 13.195 -5.450 -11.737 1.00 95.31 229 LYS A O 1
ATOM 1849 N N . TYR A 1 230 ? 12.959 -3.722 -13.153 1.00 94.62 230 TYR A N 1
ATOM 1850 C CA . TYR A 1 230 ? 13.189 -2.687 -12.148 1.00 94.62 230 TYR A CA 1
ATOM 1851 C C . TYR A 1 230 ? 12.068 -2.666 -11.098 1.00 94.62 230 TYR A C 1
ATOM 1853 O O . TYR A 1 230 ? 12.339 -2.671 -9.898 1.00 94.62 230 TYR A O 1
ATOM 1861 N N . LYS A 1 231 ? 10.802 -2.734 -11.532 1.00 95.25 231 LYS A N 1
ATOM 1862 C CA . LYS A 1 231 ? 9.652 -2.848 -10.620 1.00 95.25 231 LYS A CA 1
ATOM 1863 C C . LYS A 1 231 ? 9.704 -4.120 -9.776 1.00 95.25 231 LYS A C 1
ATOM 1865 O O . LYS A 1 231 ? 9.435 -4.061 -8.580 1.00 95.25 231 LYS A O 1
ATOM 1870 N N . GLU A 1 232 ? 10.064 -5.254 -10.371 1.00 96.44 232 GLU A N 1
ATOM 1871 C CA . GLU A 1 232 ? 10.183 -6.533 -9.669 1.00 96.44 232 GLU A CA 1
ATOM 1872 C C . GLU A 1 232 ? 11.286 -6.491 -8.602 1.00 96.44 232 GLU A C 1
ATOM 1874 O O . GLU A 1 232 ? 11.076 -6.969 -7.486 1.00 96.44 232 GLU A O 1
ATOM 1879 N N . LEU A 1 233 ? 12.436 -5.878 -8.907 1.00 97.06 233 LEU A N 1
ATOM 1880 C CA . LEU A 1 233 ? 13.499 -5.649 -7.927 1.00 97.06 233 LEU A CA 1
ATOM 1881 C C . LEU A 1 233 ? 12.981 -4.822 -6.744 1.00 97.06 233 LEU A C 1
ATOM 1883 O O . LEU A 1 233 ? 13.137 -5.247 -5.598 1.00 97.06 233 LEU A O 1
ATOM 1887 N N . ASN A 1 234 ? 12.332 -3.686 -7.016 1.00 97.00 234 ASN A N 1
ATOM 1888 C CA . ASN A 1 234 ? 11.796 -2.809 -5.974 1.00 97.00 234 ASN A CA 1
ATOM 1889 C C . ASN A 1 234 ? 10.775 -3.546 -5.102 1.00 97.00 234 ASN A C 1
ATOM 1891 O O . ASN A 1 234 ? 10.860 -3.487 -3.877 1.00 97.00 234 ASN A O 1
ATOM 1895 N N . ARG A 1 235 ? 9.861 -4.303 -5.726 1.00 97.75 235 ARG A N 1
ATOM 1896 C CA . ARG A 1 235 ? 8.844 -5.102 -5.030 1.00 97.75 235 ARG A CA 1
ATOM 1897 C C . ARG A 1 235 ? 9.467 -6.170 -4.136 1.00 97.75 235 ARG A C 1
ATOM 1899 O O . ARG A 1 235 ? 9.053 -6.311 -2.991 1.00 97.75 235 ARG A O 1
ATOM 1906 N N . LYS A 1 236 ? 10.484 -6.894 -4.618 1.00 97.38 236 LYS A N 1
ATOM 1907 C CA . LYS A 1 236 ? 11.193 -7.915 -3.826 1.00 97.38 236 LYS A CA 1
ATOM 1908 C C . LYS A 1 236 ? 11.898 -7.314 -2.616 1.00 97.38 236 LYS A C 1
ATOM 1910 O O . LYS A 1 236 ? 11.791 -7.859 -1.522 1.00 97.38 236 LYS A O 1
ATOM 1915 N N . VAL A 1 237 ? 12.611 -6.207 -2.815 1.00 97.44 237 VAL A N 1
ATOM 1916 C CA . VAL A 1 237 ? 13.358 -5.536 -1.745 1.00 97.44 237 VAL A CA 1
ATOM 1917 C C . VAL A 1 237 ? 12.408 -4.979 -0.689 1.00 97.44 237 VAL A C 1
ATOM 1919 O O . VAL A 1 237 ? 12.593 -5.256 0.492 1.00 97.44 237 VAL A O 1
ATOM 1922 N N . ALA A 1 238 ? 11.348 -4.285 -1.107 1.00 97.38 238 ALA A N 1
ATOM 1923 C CA . ALA A 1 238 ? 10.352 -3.758 -0.181 1.00 97.38 238 ALA A CA 1
ATOM 1924 C C . ALA A 1 238 ? 9.593 -4.869 0.557 1.00 97.38 238 ALA A C 1
ATOM 1926 O O . ALA A 1 238 ? 9.436 -4.789 1.771 1.00 97.38 238 ALA A O 1
ATOM 1927 N N . SER A 1 239 ? 9.177 -5.934 -0.143 1.00 97.19 239 SER A N 1
ATOM 1928 C CA . SER A 1 239 ? 8.501 -7.076 0.486 1.00 97.19 239 SER A CA 1
ATOM 1929 C C . SER A 1 239 ? 9.386 -7.711 1.548 1.00 97.19 239 SER A C 1
ATOM 1931 O O . SER A 1 239 ? 8.914 -7.963 2.648 1.00 97.19 239 SER A O 1
ATOM 1933 N N . PHE A 1 240 ? 10.669 -7.931 1.250 1.00 97.19 240 PHE A N 1
ATOM 1934 C CA . PHE A 1 240 ? 11.607 -8.502 2.213 1.00 97.19 240 PHE A CA 1
ATOM 1935 C C . PHE A 1 240 ? 11.790 -7.608 3.447 1.00 97.19 240 PHE A C 1
ATOM 1937 O O . PHE A 1 240 ? 11.843 -8.122 4.561 1.00 97.19 240 PHE A O 1
ATOM 1944 N N . ALA A 1 241 ? 11.827 -6.285 3.260 1.00 97.06 241 ALA A N 1
ATOM 1945 C CA . ALA A 1 241 ? 11.988 -5.321 4.346 1.00 97.06 241 ALA A CA 1
ATOM 1946 C C . ALA A 1 241 ? 10.830 -5.345 5.361 1.00 97.06 241 ALA A C 1
ATOM 1948 O O . ALA A 1 241 ? 11.052 -5.086 6.540 1.00 97.06 241 ALA A O 1
ATOM 1949 N N . VAL A 1 242 ? 9.606 -5.666 4.923 1.00 96.94 242 VAL A N 1
ATOM 1950 C CA . VAL A 1 242 ? 8.405 -5.628 5.782 1.00 96.94 242 VAL A CA 1
ATOM 1951 C C . VAL A 1 242 ? 7.846 -7.005 6.149 1.00 96.94 242 VAL A C 1
ATOM 1953 O O . VAL A 1 242 ? 7.002 -7.093 7.039 1.00 96.94 242 VAL A O 1
ATOM 1956 N N . GLU A 1 243 ? 8.306 -8.086 5.508 1.00 96.25 243 GLU A N 1
ATOM 1957 C CA . GLU A 1 243 ? 7.739 -9.439 5.655 1.00 96.25 243 GLU A CA 1
ATOM 1958 C C . GLU A 1 243 ? 7.685 -9.906 7.114 1.00 96.25 243 GLU A C 1
ATOM 1960 O O . GLU A 1 243 ? 6.676 -10.458 7.551 1.00 96.25 243 GLU A O 1
ATOM 1965 N N . GLY A 1 244 ? 8.756 -9.661 7.879 1.00 96.56 244 GLY A N 1
ATOM 1966 C CA . GLY A 1 244 ? 8.836 -10.057 9.287 1.00 96.56 244 GLY A CA 1
ATOM 1967 C C . GLY A 1 244 ? 7.740 -9.414 10.137 1.00 96.56 244 GLY A C 1
ATOM 1968 O O . GLY A 1 244 ? 7.030 -10.117 10.852 1.00 96.56 244 GLY A O 1
ATOM 1969 N N . HIS A 1 245 ? 7.552 -8.100 9.991 1.00 95.69 245 HIS A N 1
ATOM 1970 C CA . HIS A 1 245 ? 6.536 -7.344 10.725 1.00 95.69 245 HIS A CA 1
ATOM 1971 C C . HIS A 1 245 ? 5.116 -7.701 10.284 1.00 95.69 245 HIS A C 1
ATOM 1973 O O . HIS A 1 245 ? 4.244 -7.900 11.126 1.00 95.69 245 HIS A O 1
ATOM 1979 N N . ILE A 1 246 ? 4.883 -7.857 8.976 1.00 97.12 246 ILE A N 1
ATOM 1980 C CA . ILE A 1 246 ? 3.583 -8.308 8.462 1.00 97.12 246 ILE A CA 1
ATOM 1981 C C . ILE A 1 246 ? 3.217 -9.672 9.048 1.00 97.12 246 ILE A C 1
ATOM 1983 O O . ILE A 1 246 ? 2.085 -9.877 9.487 1.00 97.12 246 ILE A O 1
ATOM 1987 N N . LYS A 1 247 ? 4.170 -10.608 9.072 1.00 97.25 247 LYS A N 1
ATOM 1988 C CA . LYS A 1 247 ? 3.944 -11.939 9.628 1.00 97.25 247 LYS A CA 1
ATOM 1989 C C . LYS A 1 247 ? 3.614 -11.876 11.119 1.00 97.25 247 LYS A C 1
ATOM 1991 O O . LYS A 1 247 ? 2.633 -12.481 11.535 1.00 97.25 247 LYS A O 1
ATOM 1996 N N . GLU A 1 248 ? 4.376 -11.109 11.895 1.00 96.69 248 GLU A N 1
ATOM 1997 C CA . GLU A 1 248 ? 4.125 -10.911 13.326 1.00 96.69 248 GLU A CA 1
ATOM 1998 C C . GLU A 1 248 ? 2.718 -10.350 13.591 1.00 96.69 248 GLU A C 1
ATOM 2000 O O . GLU A 1 248 ? 1.990 -10.870 14.440 1.00 96.69 248 GLU A O 1
ATOM 2005 N N . MET A 1 249 ? 2.291 -9.346 12.818 1.00 96.31 249 MET A N 1
ATOM 2006 C CA . MET A 1 249 ? 0.940 -8.790 12.922 1.00 96.31 249 MET A CA 1
ATOM 2007 C C . MET A 1 249 ? -0.129 -9.835 12.587 1.00 96.31 249 MET A C 1
ATOM 2009 O O . MET A 1 249 ? -1.094 -9.991 13.334 1.00 96.31 249 MET A O 1
ATOM 2013 N N . LYS A 1 250 ? 0.036 -10.589 11.495 1.00 96.88 250 LYS A N 1
ATOM 2014 C CA . LYS A 1 250 ? -0.921 -11.638 11.105 1.00 96.88 250 LYS A CA 1
ATOM 2015 C C . LYS A 1 250 ? -1.029 -12.736 12.158 1.00 96.88 250 LYS A C 1
ATOM 2017 O O . LYS A 1 250 ? -2.138 -13.172 12.450 1.00 96.88 250 LYS A O 1
ATOM 2022 N N . ASP A 1 251 ? 0.089 -13.150 12.749 1.00 96.56 251 ASP A N 1
ATOM 2023 C CA . ASP A 1 251 ? 0.106 -14.165 13.802 1.00 96.56 251 ASP A CA 1
ATOM 2024 C C . ASP A 1 251 ? -0.633 -13.659 15.054 1.00 96.56 251 ASP A C 1
ATOM 2026 O O . ASP A 1 251 ? -1.468 -14.371 15.622 1.00 96.56 251 ASP A O 1
ATOM 2030 N N . ARG A 1 252 ? -0.406 -12.395 15.438 1.00 95.81 252 ARG A N 1
ATOM 2031 C CA . ARG A 1 252 ? -1.048 -11.757 16.597 1.00 95.81 252 ARG A CA 1
ATOM 2032 C C . ARG A 1 252 ? -2.558 -11.577 16.446 1.00 95.81 252 ARG A C 1
ATOM 2034 O O . ARG A 1 252 ? -3.277 -11.698 17.433 1.00 95.81 252 ARG A O 1
ATOM 2041 N N . PHE A 1 253 ? -3.036 -11.289 15.237 1.00 95.81 253 PHE A N 1
ATOM 2042 C CA . PHE A 1 253 ? -4.462 -11.093 14.941 1.00 95.81 253 PHE A CA 1
ATOM 2043 C C . PHE A 1 253 ? -5.092 -12.287 14.204 1.00 95.81 253 PHE A C 1
ATOM 2045 O O . PHE A 1 253 ? -6.141 -12.147 13.577 1.00 95.81 253 PHE A O 1
ATOM 2052 N N . SER A 1 254 ? -4.481 -13.470 14.308 1.00 94.88 254 SER A N 1
ATOM 2053 C CA . SER A 1 254 ? -4.874 -14.685 13.577 1.00 94.88 254 SER A CA 1
ATOM 2054 C C . SER A 1 254 ? -6.297 -15.176 13.867 1.00 94.88 254 SER A C 1
ATOM 2056 O O . SER A 1 254 ? -6.885 -15.878 13.043 1.00 94.88 254 SER A O 1
ATOM 2058 N N . GLU A 1 255 ? -6.882 -14.777 14.998 1.00 92.06 255 GLU A N 1
ATOM 2059 C CA . GLU A 1 255 ? -8.267 -15.098 15.357 1.00 92.06 255 GLU A CA 1
ATOM 2060 C C . GLU A 1 255 ? -9.305 -14.374 14.482 1.00 92.06 255 GLU A C 1
ATOM 2062 O O . GLU A 1 255 ? -10.424 -14.865 14.327 1.00 92.06 255 GLU A O 1
ATOM 2067 N N . SER A 1 256 ? -8.949 -13.233 13.874 1.00 94.81 256 SER A N 1
ATOM 2068 C CA . SER A 1 256 ? -9.837 -12.483 12.981 1.00 94.81 256 SER A CA 1
ATOM 2069 C C . SER A 1 256 ? -9.372 -12.575 11.534 1.00 94.81 256 SER A C 1
ATOM 2071 O O . SER A 1 256 ? -8.455 -11.875 11.101 1.00 94.81 256 SER A O 1
ATOM 2073 N N . LYS A 1 257 ? -10.066 -13.404 10.748 1.00 95.75 257 LYS A N 1
ATOM 2074 C CA . LYS A 1 257 ? -9.805 -13.536 9.309 1.00 95.75 257 LYS A CA 1
ATOM 2075 C C . LYS A 1 257 ? -9.893 -12.189 8.581 1.00 95.75 257 LYS A C 1
ATOM 2077 O O . LYS A 1 257 ? -9.042 -11.899 7.753 1.00 95.75 257 LYS A O 1
ATOM 2082 N N . GLU A 1 258 ? -10.880 -11.358 8.917 1.00 96.25 258 GLU A N 1
ATOM 2083 C CA . GLU A 1 258 ? -11.070 -10.044 8.287 1.00 96.25 258 GLU A CA 1
ATOM 2084 C C . GLU A 1 258 ? -9.864 -9.117 8.508 1.00 96.25 258 GLU A C 1
ATOM 2086 O O . GLU A 1 258 ? -9.463 -8.398 7.596 1.00 96.25 258 GLU A O 1
ATOM 2091 N N . VAL A 1 259 ? -9.239 -9.167 9.692 1.00 97.06 259 VAL A N 1
ATOM 2092 C CA . VAL A 1 259 ? -8.009 -8.408 9.969 1.00 97.06 259 VAL A CA 1
ATOM 2093 C C . VAL A 1 259 ? -6.837 -8.947 9.164 1.00 97.06 259 VAL A C 1
ATOM 2095 O O . VAL A 1 259 ? -6.082 -8.169 8.588 1.00 97.06 259 VAL A O 1
ATOM 2098 N N . VAL A 1 260 ? -6.679 -10.269 9.113 1.00 97.38 260 VAL A N 1
ATOM 2099 C CA . VAL A 1 260 ? -5.601 -10.913 8.353 1.00 97.38 260 VAL A CA 1
ATOM 2100 C C . VAL A 1 260 ? -5.709 -10.575 6.861 1.00 97.38 260 VAL A C 1
ATOM 2102 O O . VAL A 1 260 ? -4.703 -10.221 6.246 1.00 97.38 260 VAL A O 1
ATOM 2105 N N . ASP A 1 261 ? -6.920 -10.617 6.301 1.00 97.19 261 ASP A N 1
ATOM 2106 C CA . ASP A 1 261 ? -7.200 -10.257 4.907 1.00 97.19 261 ASP A CA 1
ATOM 2107 C C . ASP A 1 261 ? -6.921 -8.760 4.649 1.00 97.19 261 ASP A C 1
ATOM 2109 O O . ASP A 1 261 ? -6.363 -8.391 3.611 1.00 97.19 261 ASP A O 1
ATOM 2113 N N . PHE A 1 262 ? -7.238 -7.887 5.613 1.00 97.81 262 PHE A N 1
ATOM 2114 C CA . PHE A 1 262 ? -6.902 -6.464 5.537 1.00 97.81 262 PHE A CA 1
ATOM 2115 C C . PHE A 1 262 ? -5.386 -6.213 5.576 1.00 97.81 262 PHE A C 1
ATOM 2117 O O . PHE A 1 262 ? -4.892 -5.423 4.774 1.00 97.81 262 PHE A O 1
ATOM 2124 N N . ILE A 1 263 ? -4.636 -6.897 6.450 1.00 97.94 263 ILE A N 1
ATOM 2125 C CA . ILE A 1 263 ? -3.167 -6.785 6.515 1.00 97.94 263 ILE A CA 1
ATOM 2126 C C . ILE A 1 263 ? -2.530 -7.239 5.193 1.00 97.94 263 ILE A C 1
ATOM 2128 O O . ILE A 1 263 ? -1.589 -6.605 4.716 1.00 97.94 263 ILE A O 1
ATOM 2132 N N . GLU A 1 264 ? -3.045 -8.306 4.576 1.00 96.88 264 GLU A N 1
ATOM 2133 C CA . GLU A 1 264 ? -2.564 -8.760 3.266 1.00 96.88 264 GLU A CA 1
ATOM 2134 C C . GLU A 1 264 ? -2.854 -7.721 2.176 1.00 96.88 264 GLU A C 1
ATOM 2136 O O . GLU A 1 264 ? -1.967 -7.356 1.409 1.00 96.88 264 GLU A O 1
ATOM 2141 N N . SER A 1 265 ? -4.070 -7.173 2.158 1.00 97.44 265 SER A N 1
ATOM 2142 C CA . SER A 1 265 ? -4.456 -6.131 1.199 1.00 97.44 265 SER A CA 1
ATOM 2143 C C . SER A 1 265 ? -3.620 -4.857 1.372 1.00 97.44 265 SER A C 1
ATOM 2145 O O . SER A 1 265 ? -3.206 -4.244 0.393 1.00 97.44 265 SER A O 1
ATOM 2147 N N . MET A 1 266 ? -3.302 -4.494 2.618 1.00 97.62 266 MET A N 1
ATOM 2148 C CA . MET A 1 266 ? -2.398 -3.391 2.946 1.00 97.62 266 MET A CA 1
ATOM 2149 C C . MET A 1 266 ? -0.974 -3.648 2.440 1.00 97.62 266 MET A C 1
ATOM 2151 O O . MET A 1 266 ? -0.339 -2.730 1.921 1.00 97.62 266 MET A O 1
ATOM 2155 N N . LYS A 1 267 ? -0.452 -4.872 2.590 1.00 97.19 267 LYS A N 1
ATOM 2156 C CA . LYS A 1 267 ? 0.867 -5.245 2.059 1.00 97.19 267 LYS A CA 1
ATOM 2157 C C . LYS A 1 267 ? 0.904 -5.059 0.545 1.00 97.19 267 LYS A C 1
ATOM 2159 O O . LYS A 1 267 ? 1.841 -4.451 0.034 1.00 97.19 267 LYS A O 1
ATOM 2164 N N . GLU A 1 268 ? -0.106 -5.551 -0.163 1.00 97.38 268 GLU A N 1
ATOM 2165 C CA . GLU A 1 268 ? -0.187 -5.410 -1.617 1.00 97.38 268 GLU A CA 1
ATOM 2166 C C . GLU A 1 268 ? -0.291 -3.935 -2.036 1.00 97.38 268 GLU A C 1
ATOM 2168 O O . GLU A 1 268 ? 0.468 -3.491 -2.897 1.00 97.38 268 GLU A O 1
ATOM 2173 N N . ASP A 1 269 ? -1.115 -3.137 -1.350 1.00 97.44 269 ASP A N 1
ATOM 2174 C CA . ASP A 1 269 ? -1.218 -1.693 -1.594 1.00 97.44 269 ASP A CA 1
ATOM 2175 C C . ASP A 1 269 ? 0.114 -0.957 -1.361 1.00 97.44 269 ASP A C 1
ATOM 2177 O O . ASP A 1 269 ? 0.499 -0.094 -2.155 1.00 97.44 269 ASP A O 1
ATOM 2181 N N . LEU A 1 270 ? 0.869 -1.326 -0.322 1.00 97.31 270 LEU A N 1
ATOM 2182 C CA . LEU A 1 270 ? 2.204 -0.783 -0.060 1.00 97.31 270 LEU A CA 1
ATOM 2183 C C . LEU A 1 270 ? 3.172 -1.093 -1.213 1.00 97.31 270 LEU A C 1
ATOM 218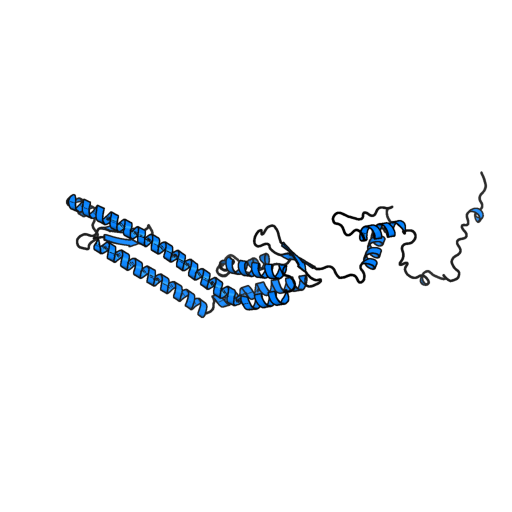5 O O . LEU A 1 270 ? 3.915 -0.212 -1.651 1.00 97.31 270 LEU A O 1
ATOM 2189 N N . LEU A 1 271 ? 3.149 -2.332 -1.716 1.00 96.56 271 LEU A N 1
ATOM 2190 C CA . LEU A 1 271 ? 4.013 -2.803 -2.801 1.00 96.56 271 LEU A CA 1
ATOM 2191 C C . LEU A 1 271 ? 3.645 -2.216 -4.170 1.00 96.56 271 LEU A C 1
ATOM 2193 O O . LEU A 1 271 ? 4.529 -2.002 -5.005 1.00 96.56 271 LEU A O 1
ATOM 2197 N N . ASP A 1 272 ? 2.372 -1.917 -4.403 1.00 96.06 272 ASP A N 1
ATOM 2198 C CA . ASP A 1 272 ? 1.917 -1.281 -5.639 1.00 96.06 272 ASP A CA 1
ATOM 2199 C C . ASP A 1 272 ? 2.203 0.233 -5.651 1.00 96.06 272 ASP A C 1
ATOM 2201 O O . ASP A 1 272 ? 2.353 0.835 -6.717 1.00 96.06 272 ASP A O 1
ATOM 2205 N N . ASN A 1 273 ? 2.385 0.847 -4.474 1.00 96.06 273 ASN A N 1
ATOM 2206 C CA . ASN A 1 273 ? 2.642 2.281 -4.309 1.00 96.06 273 ASN A CA 1
ATOM 2207 C C . ASN A 1 273 ? 4.104 2.627 -3.951 1.00 96.06 273 ASN A C 1
ATOM 2209 O O . ASN A 1 273 ? 4.388 3.718 -3.449 1.00 96.06 273 ASN A O 1
ATOM 2213 N N . LEU A 1 274 ? 5.071 1.758 -4.275 1.00 96.19 274 LEU A N 1
ATOM 2214 C CA . LEU A 1 274 ? 6.497 1.999 -3.983 1.00 96.19 274 LEU A CA 1
ATOM 2215 C C . LEU A 1 274 ? 7.079 3.250 -4.656 1.00 96.19 274 LEU A C 1
ATOM 2217 O O . LEU A 1 274 ? 8.082 3.785 -4.191 1.00 96.19 274 LEU A O 1
ATOM 2221 N N . GLY A 1 275 ? 6.448 3.753 -5.722 1.00 93.50 275 GLY A N 1
ATOM 2222 C CA . GLY A 1 275 ? 6.852 4.998 -6.384 1.00 93.50 275 GLY A CA 1
ATOM 2223 C C . GLY A 1 275 ? 6.879 6.213 -5.449 1.00 93.50 275 GLY A C 1
ATOM 2224 O O . GLY A 1 275 ? 7.646 7.145 -5.675 1.00 93.50 275 GLY A O 1
ATOM 2225 N N . ILE A 1 276 ? 6.096 6.183 -4.369 1.00 95.06 276 ILE A N 1
ATOM 2226 C CA . ILE A 1 276 ? 5.990 7.275 -3.394 1.00 95.06 276 ILE A CA 1
ATOM 2227 C C . ILE A 1 276 ? 7.302 7.485 -2.637 1.00 95.06 276 ILE A C 1
ATOM 2229 O O . ILE A 1 276 ? 7.656 8.621 -2.346 1.00 95.06 276 ILE A O 1
ATOM 2233 N N . PHE A 1 277 ? 8.072 6.421 -2.403 1.00 93.56 277 PHE A N 1
ATOM 2234 C CA . PHE A 1 277 ? 9.380 6.499 -1.743 1.00 93.56 277 PHE A CA 1
ATOM 2235 C C . PHE A 1 277 ? 10.432 7.264 -2.557 1.00 93.56 277 PHE A C 1
ATOM 2237 O O . PHE A 1 277 ? 11.442 7.692 -2.005 1.00 93.56 277 PHE A O 1
ATOM 2244 N N . PHE A 1 278 ? 10.199 7.444 -3.858 1.00 91.06 278 PHE A N 1
ATOM 2245 C CA . PHE A 1 278 ? 11.087 8.172 -4.764 1.00 91.06 278 PHE A CA 1
ATOM 2246 C C . PHE A 1 278 ? 10.551 9.569 -5.121 1.00 91.06 278 PHE A C 1
ATOM 2248 O O . PHE A 1 278 ? 11.177 10.281 -5.905 1.00 91.06 278 PHE A O 1
ATOM 2255 N N . SER A 1 279 ? 9.394 9.967 -4.579 1.00 91.12 279 SER A N 1
ATOM 2256 C CA . SER A 1 279 ? 8.790 11.277 -4.824 1.00 91.12 279 SER A CA 1
ATOM 2257 C C . SER A 1 279 ? 9.270 12.307 -3.803 1.00 91.12 279 SER A C 1
ATOM 2259 O O . SER A 1 279 ? 9.312 12.035 -2.608 1.00 91.12 279 SER A O 1
ATOM 2261 N N . HIS A 1 280 ? 9.580 13.519 -4.266 1.00 84.56 280 HIS A N 1
ATOM 2262 C CA . HIS A 1 280 ? 9.877 14.659 -3.390 1.00 84.56 280 HIS A CA 1
ATOM 2263 C C . HIS A 1 280 ? 8.638 15.501 -3.046 1.00 84.56 280 HIS A C 1
ATOM 2265 O O . HIS A 1 280 ? 8.699 16.336 -2.149 1.00 84.56 280 HIS A O 1
ATOM 2271 N N . GLU A 1 281 ? 7.521 15.302 -3.752 1.00 87.06 281 GLU A N 1
ATOM 2272 C CA . GLU A 1 281 ? 6.287 16.077 -3.560 1.00 87.06 281 GLU A CA 1
ATOM 2273 C C . GLU A 1 281 ? 5.328 15.427 -2.557 1.00 87.06 281 GLU A C 1
ATOM 2275 O O . GLU A 1 281 ? 4.519 16.110 -1.928 1.00 87.06 281 GLU A O 1
ATOM 2280 N N . ILE A 1 282 ? 5.397 14.100 -2.422 1.00 89.06 282 ILE A N 1
ATOM 2281 C CA . ILE A 1 282 ? 4.479 13.314 -1.599 1.00 89.06 282 ILE A CA 1
ATOM 2282 C C . ILE A 1 282 ? 5.235 12.819 -0.371 1.00 89.06 282 ILE A C 1
ATOM 2284 O O . ILE A 1 282 ? 6.157 12.019 -0.488 1.00 89.06 282 ILE A O 1
ATOM 2288 N N . ASP A 1 283 ? 4.800 13.250 0.811 1.00 92.81 283 ASP A N 1
ATOM 2289 C CA . ASP A 1 283 ? 5.268 12.668 2.067 1.00 92.81 283 ASP A CA 1
ATOM 2290 C C . ASP A 1 283 ? 4.705 11.245 2.220 1.00 92.81 283 ASP A C 1
ATOM 2292 O O . ASP A 1 283 ? 3.491 11.053 2.367 1.00 92.81 283 ASP A O 1
ATOM 2296 N N . SER A 1 284 ? 5.590 10.245 2.178 1.00 92.56 284 SER A N 1
ATOM 2297 C CA . SER A 1 284 ? 5.237 8.828 2.304 1.00 92.56 284 SER A CA 1
ATOM 2298 C C . SER A 1 284 ? 4.512 8.539 3.618 1.00 92.56 284 SER A C 1
ATOM 2300 O O . SER A 1 284 ? 3.544 7.777 3.631 1.00 92.56 284 SER A O 1
ATOM 2302 N N . LYS A 1 285 ? 4.895 9.219 4.703 1.00 93.44 285 LYS A N 1
ATOM 2303 C CA . LYS A 1 285 ? 4.264 9.077 6.018 1.00 93.44 285 LYS A CA 1
ATOM 2304 C C . LYS A 1 285 ? 2.835 9.574 6.024 1.00 93.44 285 LYS A C 1
ATOM 2306 O O . LYS A 1 285 ? 1.935 8.852 6.452 1.00 93.44 285 LYS A O 1
ATOM 2311 N N . ALA A 1 286 ? 2.596 10.765 5.488 1.00 94.62 286 ALA A N 1
ATOM 2312 C CA . ALA A 1 286 ? 1.244 11.283 5.343 1.00 94.62 286 ALA A CA 1
ATOM 2313 C C . ALA A 1 286 ? 0.386 10.440 4.384 1.00 94.62 286 ALA A C 1
ATOM 2315 O O . ALA A 1 286 ? -0.817 10.298 4.617 1.00 94.62 286 ALA A O 1
ATOM 2316 N N . PHE A 1 287 ? 0.972 9.895 3.313 1.00 95.62 287 PHE A N 1
ATOM 2317 C CA . PHE A 1 287 ? 0.250 9.068 2.347 1.00 95.62 287 PHE A CA 1
ATOM 2318 C C . PHE A 1 287 ? -0.212 7.743 2.967 1.00 95.62 287 PHE A C 1
ATOM 2320 O O . PHE A 1 287 ? -1.415 7.480 3.024 1.00 95.62 287 PHE A O 1
ATOM 2327 N N . PHE A 1 288 ? 0.722 6.937 3.480 1.00 96.44 288 PHE A N 1
ATOM 2328 C CA . PHE A 1 288 ? 0.404 5.623 4.043 1.00 96.44 288 PHE A CA 1
ATOM 2329 C C . PHE A 1 288 ? -0.333 5.738 5.379 1.00 96.44 288 PHE A C 1
ATOM 2331 O O . PHE A 1 288 ? -1.293 5.008 5.607 1.00 96.44 288 PHE A O 1
ATOM 2338 N N . GLY A 1 289 ? 0.009 6.723 6.214 1.00 95.81 289 GLY A N 1
ATOM 2339 C CA . GLY A 1 289 ? -0.664 6.950 7.494 1.00 95.81 289 GLY A CA 1
ATOM 2340 C C . GLY A 1 289 ? -2.160 7.241 7.353 1.00 95.81 289 GLY A C 1
ATOM 2341 O O . GLY A 1 289 ? -2.947 6.801 8.182 1.00 95.81 289 GLY A O 1
ATOM 2342 N N . LYS A 1 290 ? -2.590 7.922 6.282 1.00 93.94 290 LYS A N 1
ATOM 2343 C CA . LYS A 1 290 ? -4.023 8.143 6.017 1.00 93.94 290 LYS A CA 1
ATOM 2344 C C . LYS A 1 290 ? -4.735 6.883 5.536 1.00 93.94 290 LYS A C 1
ATOM 2346 O O . LYS A 1 290 ? -5.882 6.666 5.914 1.00 93.94 290 LYS A O 1
ATOM 2351 N N . ARG A 1 291 ? -4.091 6.088 4.679 1.00 94.81 291 ARG A N 1
ATOM 2352 C CA . ARG A 1 291 ? -4.699 4.884 4.089 1.00 94.81 291 ARG A CA 1
ATOM 2353 C C . ARG A 1 291 ? -4.730 3.723 5.073 1.00 94.81 291 ARG A C 1
ATOM 2355 O O . ARG A 1 291 ? -5.642 2.918 5.018 1.00 94.81 291 ARG A O 1
ATOM 2362 N N . TYR A 1 292 ? -3.774 3.641 5.988 1.00 96.75 292 TYR A N 1
ATOM 2363 C CA . TYR A 1 292 ? -3.685 2.539 6.950 1.00 96.75 292 TYR A CA 1
ATOM 2364 C C . TYR A 1 292 ? -4.208 2.928 8.339 1.00 96.75 292 TYR A C 1
ATOM 2366 O O . TYR A 1 292 ? -4.108 2.152 9.287 1.00 96.75 292 TYR A O 1
ATOM 2374 N N . ALA A 1 293 ? -4.800 4.121 8.461 1.00 95.75 293 ALA A N 1
ATOM 2375 C CA . ALA A 1 293 ? -5.463 4.562 9.676 1.00 95.75 293 ALA A CA 1
ATOM 2376 C C . ALA A 1 293 ? -6.648 3.650 10.017 1.00 95.75 293 ALA A C 1
ATOM 2378 O O . ALA A 1 293 ? -7.513 3.373 9.184 1.00 95.75 293 ALA A O 1
ATOM 2379 N N . VAL A 1 294 ? -6.712 3.254 11.286 1.00 96.81 294 VAL A N 1
ATOM 2380 C CA . VAL A 1 294 ? -7.839 2.518 11.857 1.00 96.81 294 VAL A CA 1
ATOM 2381 C C . VAL A 1 294 ? -8.693 3.485 12.659 1.00 96.81 294 VAL A C 1
ATOM 2383 O O . VAL A 1 294 ? -8.195 4.143 13.577 1.00 96.81 294 VAL A O 1
ATOM 2386 N N . ASN A 1 295 ? -9.980 3.560 12.336 1.00 95.56 295 ASN A N 1
ATOM 2387 C CA . ASN A 1 295 ? -10.946 4.354 13.084 1.00 95.56 295 ASN A CA 1
ATOM 2388 C C . ASN A 1 295 ? -11.756 3.435 14.007 1.00 95.56 295 ASN A C 1
ATOM 2390 O O . ASN A 1 295 ? -12.405 2.516 13.516 1.00 95.56 295 ASN A O 1
ATOM 2394 N N . LEU A 1 296 ? -11.679 3.669 15.318 1.00 90.62 296 LEU A N 1
ATOM 2395 C CA . LEU A 1 296 ? -12.335 2.888 16.373 1.00 90.62 296 LEU A CA 1
ATOM 2396 C C . LEU A 1 296 ? -13.521 3.655 16.966 1.00 90.62 296 LEU A C 1
ATOM 2398 O O . LEU A 1 296 ? -13.321 4.844 17.306 1.00 90.62 296 LEU A O 1
#

Solvent-accessible surface area (backbone atoms only — not comparable to full-atom values): 17559 Å² total; per-residue (Å²): 132,86,86,78,54,72,77,78,68,56,80,76,82,74,77,60,96,84,62,88,53,76,85,76,53,75,84,81,87,71,76,83,92,42,66,70,60,51,53,51,51,52,55,53,70,66,56,90,54,90,92,71,79,86,84,90,83,78,72,86,92,71,49,64,67,60,52,52,53,52,52,50,52,65,68,52,60,92,52,84,75,69,56,28,61,30,40,34,63,25,91,90,43,78,90,55,63,41,76,48,82,37,57,61,70,45,46,64,53,51,35,50,52,42,58,52,45,48,56,48,46,53,51,40,34,53,51,50,69,67,31,65,72,46,52,52,52,54,50,50,55,51,50,56,50,51,50,52,52,52,52,53,51,51,53,51,37,52,61,26,43,79,57,40,26,41,67,46,81,53,99,90,44,78,47,79,44,51,39,52,98,89,36,78,58,50,71,72,59,55,72,72,46,56,68,73,56,49,53,51,51,52,55,40,49,52,56,44,48,54,51,50,53,55,49,50,54,51,50,54,50,50,53,50,53,48,53,51,53,52,50,51,51,52,39,52,54,41,47,63,54,38,46,67,60,55,49,54,51,37,65,74,41,58,90,38,63,70,56,39,53,47,54,52,51,49,52,51,54,52,56,74,48,53,68,41,81,77,42,92,86,51,58,53,64,67,54,50,48,64,53,56,42,57,47,110

Secondary structure (DSSP, 8-state):
-PPPPGGGT----PPPTT-SSGGGS----S-TT-HHHHHHHHHHHH---TT--------TTS-HHHHHHHHHHHHHTTSPPPPEEEEE--SS-TTSPEEEEE-TTHHHHHHHHHHHHHHHHHHHHHHHHHSHHHHHHHHHHHHHHHHHHHHHHHHHHHHHHTTTEEEEEETTEEEEEEEETTEEPPHHHHHTS-HHHHHHHHHHHHHHHHHHHHHHHHHHHHHHHHHHHHHHHHHHHHHHHHHHHHHHHHHHTTT-HHHHHHHHHHHHHHHHTGGGGG-SSS-HHHHHHHHSPPB-

pLDDT: mean 90.53, std 6.55, range [57.94, 97.94]